Protein AF-A0A6G3MJX5-F1 (afdb_monomer_lite)

Sequence (183 aa):
MKLPNLKNIKYSTLRYFRNLGDLFYNKKERTIFKRPPRQFLFACIFYTVYYGALFGLCAIVYLFLYFLVFGNSPIPHSPNTDLLVKNIALFPLTNNYVLKSFNKADSNTYNYEIQEIQQALNEYDTVDSNKICSPGGSNNGACKFDVKQLGPCATSPYGFDTGIPCLYFRLGKVGKFIDQTRL

Structure (mmCIF, N/CA/C/O backbone):
data_AF-A0A6G3MJX5-F1
#
_entry.id   AF-A0A6G3MJX5-F1
#
loop_
_atom_site.group_PDB
_atom_site.id
_atom_site.type_symbol
_atom_site.label_atom_id
_atom_site.label_alt_id
_atom_site.label_comp_id
_atom_site.label_asym_id
_atom_site.label_entity_id
_atom_site.label_seq_id
_atom_site.pdbx_PDB_ins_code
_atom_site.Cartn_x
_atom_site.Cartn_y
_atom_site.Cartn_z
_atom_site.occupancy
_atom_site.B_iso_or_equiv
_atom_site.auth_seq_id
_atom_site.auth_comp_id
_atom_site.auth_asym_id
_atom_site.auth_atom_id
_atom_site.pdbx_PDB_model_num
ATOM 1 N N . MET A 1 1 ? -53.117 3.462 -17.837 1.00 45.31 1 MET A N 1
ATOM 2 C CA . MET A 1 1 ? -52.559 3.464 -16.463 1.00 45.31 1 MET A CA 1
ATOM 3 C C . MET A 1 1 ? -53.207 4.592 -15.664 1.00 45.31 1 MET A C 1
ATOM 5 O O . MET A 1 1 ? -53.019 5.744 -16.026 1.00 45.31 1 MET A O 1
ATOM 9 N N . LYS A 1 2 ? -54.025 4.290 -14.643 1.00 53.22 2 LYS A N 1
ATOM 10 C CA . LYS A 1 2 ? -54.597 5.307 -13.736 1.00 53.22 2 LYS A CA 1
ATOM 11 C C . LYS A 1 2 ? -53.559 5.639 -12.660 1.00 53.22 2 LYS A C 1
ATOM 13 O O . LYS A 1 2 ? -53.180 4.757 -11.896 1.00 53.22 2 LYS A O 1
ATOM 18 N N . LEU A 1 3 ? -53.104 6.891 -12.622 1.00 55.91 3 LEU A N 1
ATOM 19 C CA . LEU A 1 3 ? -52.210 7.406 -11.581 1.00 55.91 3 LEU A CA 1
ATOM 20 C C . LEU A 1 3 ? -52.895 7.307 -10.203 1.00 55.91 3 LEU A C 1
ATOM 22 O O . LEU A 1 3 ? -54.045 7.739 -10.070 1.00 55.91 3 LEU A O 1
ATOM 26 N N . PRO A 1 4 ? -52.236 6.739 -9.176 1.00 60.09 4 PRO A N 1
ATOM 27 C CA . PRO A 1 4 ? -52.801 6.665 -7.836 1.00 60.09 4 PRO A CA 1
ATOM 28 C C . PRO A 1 4 ? -52.995 8.068 -7.248 1.00 60.09 4 PRO A C 1
ATOM 30 O O . PRO A 1 4 ? -52.151 8.953 -7.367 1.00 60.09 4 PRO A O 1
ATOM 33 N N . ASN A 1 5 ? -54.146 8.270 -6.607 1.00 66.12 5 ASN A N 1
ATOM 34 C CA . ASN A 1 5 ? -54.567 9.552 -6.055 1.00 66.12 5 ASN A CA 1
ATOM 35 C C . ASN A 1 5 ? -53.647 9.974 -4.888 1.00 66.12 5 ASN A C 1
ATOM 37 O O . ASN A 1 5 ? -53.548 9.260 -3.887 1.00 66.12 5 ASN A O 1
ATOM 41 N N . LEU A 1 6 ? -53.008 11.146 -4.993 1.00 66.12 6 LEU A N 1
ATOM 42 C CA . LEU A 1 6 ? -52.032 11.681 -4.025 1.00 66.12 6 LEU A CA 1
ATOM 43 C C . LEU A 1 6 ? -52.545 11.736 -2.573 1.00 66.12 6 LEU A C 1
ATOM 45 O O . LEU A 1 6 ? -51.752 11.623 -1.636 1.00 66.12 6 LEU A O 1
ATOM 49 N N . LYS A 1 7 ? -53.866 11.850 -2.356 1.00 66.38 7 LYS A N 1
ATOM 50 C CA . LYS A 1 7 ? -54.454 11.785 -1.006 1.00 66.38 7 LYS A CA 1
ATOM 51 C C . LYS A 1 7 ? -54.205 10.429 -0.337 1.00 66.38 7 LYS A C 1
ATOM 53 O O . LYS A 1 7 ? -53.802 10.406 0.822 1.00 66.38 7 LYS A O 1
ATOM 58 N N . ASN A 1 8 ? -54.355 9.313 -1.053 1.00 64.94 8 ASN A N 1
ATOM 59 C CA . ASN A 1 8 ? -54.175 7.971 -0.481 1.00 64.94 8 ASN A CA 1
ATOM 60 C C . ASN A 1 8 ? -52.728 7.699 -0.034 1.00 64.94 8 ASN A C 1
ATOM 62 O O . ASN A 1 8 ? -52.519 7.005 0.959 1.00 64.94 8 ASN A O 1
ATOM 66 N N . ILE A 1 9 ? -51.742 8.302 -0.705 1.00 69.25 9 ILE A N 1
ATOM 67 C CA . ILE A 1 9 ? -50.313 8.172 -0.368 1.00 69.25 9 ILE A CA 1
ATOM 68 C C . ILE A 1 9 ? -49.971 8.935 0.927 1.00 69.25 9 ILE A C 1
ATOM 70 O O . ILE A 1 9 ? -49.197 8.457 1.760 1.00 69.25 9 ILE A O 1
ATOM 74 N N . LYS A 1 10 ? -50.591 10.100 1.165 1.00 71.69 10 LYS A N 1
ATOM 75 C CA . LYS A 1 10 ? -50.434 10.823 2.442 1.00 71.69 10 LYS A CA 1
ATOM 76 C C . LYS A 1 10 ? -51.079 10.074 3.609 1.00 71.69 10 LYS A C 1
ATOM 78 O O . LYS A 1 10 ? -50.491 10.004 4.684 1.00 71.69 10 LYS A O 1
ATOM 83 N N . TYR A 1 11 ? -52.260 9.485 3.411 1.00 73.56 11 TYR A N 1
ATOM 84 C CA . TYR A 1 11 ? -52.934 8.726 4.472 1.00 73.56 11 TYR A CA 1
ATOM 85 C C . TYR A 1 11 ? -52.192 7.434 4.847 1.00 73.56 11 TYR A C 1
ATOM 87 O O . TYR A 1 11 ? -52.191 7.067 6.025 1.00 73.56 11 TYR A O 1
ATOM 95 N N . SER A 1 12 ? -51.546 6.755 3.892 1.00 73.12 12 SER A N 1
ATOM 96 C CA . SER A 1 12 ? -50.773 5.538 4.179 1.00 73.12 12 SER A CA 1
ATOM 97 C C . SER A 1 12 ? -49.489 5.834 4.956 1.00 73.12 12 SER A C 1
ATOM 99 O O . SER A 1 12 ? -49.218 5.175 5.960 1.00 73.12 12 SER A O 1
ATOM 101 N N . THR A 1 13 ? -48.740 6.864 4.558 1.00 74.94 13 THR A N 1
ATOM 102 C CA . THR A 1 13 ? -47.495 7.266 5.232 1.00 74.94 13 THR A CA 1
ATOM 103 C C . THR A 1 13 ? -47.764 7.782 6.647 1.00 74.94 13 THR A C 1
ATOM 105 O O . THR A 1 13 ? -47.114 7.330 7.586 1.00 74.94 13 THR A O 1
ATOM 108 N N . LEU A 1 14 ? -48.791 8.615 6.850 1.00 76.38 14 LEU A N 1
ATOM 109 C CA . LEU A 1 14 ? -49.221 9.055 8.188 1.00 76.38 14 LEU A CA 1
ATOM 110 C C . LEU A 1 14 ? -49.628 7.887 9.098 1.00 76.38 14 LEU A C 1
ATOM 112 O O . LEU A 1 14 ? -49.310 7.893 10.287 1.00 76.38 14 LEU A O 1
ATOM 116 N N . ARG A 1 15 ? -50.306 6.866 8.557 1.00 76.38 15 ARG A N 1
ATOM 117 C CA . ARG A 1 15 ? -50.677 5.663 9.319 1.00 76.38 15 ARG A CA 1
ATOM 118 C C . ARG A 1 15 ? -49.446 4.828 9.688 1.00 76.38 15 ARG A C 1
ATOM 120 O O . ARG A 1 15 ? -49.377 4.339 10.810 1.00 76.38 15 ARG A O 1
ATOM 127 N N . TYR A 1 16 ? -48.472 4.713 8.787 1.00 76.75 16 TYR A N 1
ATOM 128 C CA . TYR A 1 16 ? -47.204 4.025 9.041 1.00 76.75 16 TYR A CA 1
ATOM 129 C C . TYR A 1 16 ? -46.370 4.728 10.123 1.00 76.75 16 TYR A C 1
ATOM 131 O O . TYR A 1 16 ? -45.952 4.084 11.082 1.00 76.75 16 TYR A O 1
ATOM 139 N N . PHE A 1 17 ? -46.208 6.053 10.041 1.00 79.50 17 PHE A N 1
ATOM 140 C CA . PHE A 1 17 ? -45.502 6.832 11.065 1.00 79.50 17 PHE A CA 1
ATOM 141 C C . PHE A 1 17 ? -46.215 6.825 12.416 1.00 79.50 17 PHE A C 1
ATOM 143 O O . PHE A 1 17 ? -45.551 6.781 13.447 1.00 79.50 17 PHE A O 1
ATOM 150 N N . ARG A 1 18 ? -47.552 6.818 12.436 1.00 76.94 18 ARG A N 1
ATOM 151 C CA . ARG A 1 18 ? -48.313 6.668 13.682 1.00 76.94 18 ARG A CA 1
ATOM 152 C C . ARG A 1 18 ? -48.088 5.294 14.316 1.00 76.94 18 ARG A C 1
ATOM 154 O O . ARG A 1 18 ? -47.818 5.226 15.505 1.00 76.94 18 ARG A O 1
ATOM 161 N N . ASN A 1 19 ? -48.106 4.230 13.514 1.00 76.88 19 ASN A N 1
ATOM 162 C CA . ASN A 1 19 ? -47.832 2.873 13.991 1.00 76.88 19 ASN A CA 1
ATOM 163 C C . ASN A 1 19 ? -46.377 2.703 14.470 1.00 76.88 19 ASN A C 1
ATOM 165 O O . ASN A 1 19 ? -46.133 1.993 15.441 1.00 76.88 19 ASN A O 1
ATOM 169 N N . LEU A 1 20 ? -45.413 3.366 13.819 1.00 78.50 20 LEU A N 1
ATOM 170 C CA . LEU A 1 20 ? -44.035 3.446 14.310 1.00 78.50 20 LEU A CA 1
ATOM 171 C C . LEU A 1 20 ? -43.963 4.235 15.620 1.00 78.50 20 LEU A C 1
ATOM 173 O O . LEU A 1 20 ? -43.332 3.781 16.566 1.00 78.50 20 LEU A O 1
ATOM 177 N N . GLY A 1 21 ? -44.641 5.378 15.714 1.00 76.44 21 GLY A N 1
ATOM 178 C CA . GLY A 1 21 ? -44.723 6.168 16.944 1.00 76.44 21 GLY A CA 1
ATOM 179 C C . GLY A 1 21 ? -45.283 5.366 18.120 1.00 76.44 21 GLY A C 1
ATOM 180 O O . GLY A 1 21 ? -44.698 5.395 19.201 1.00 76.44 21 GLY A O 1
ATOM 181 N N . ASP A 1 22 ? -46.333 4.576 17.884 1.00 75.62 22 ASP A N 1
ATOM 182 C CA . ASP A 1 22 ? -46.929 3.675 18.879 1.00 75.62 22 ASP A CA 1
ATOM 183 C C . ASP A 1 22 ? -45.967 2.539 19.303 1.00 75.62 22 ASP A C 1
ATOM 185 O O . ASP A 1 22 ? -46.066 2.030 20.421 1.00 75.62 22 ASP A O 1
ATOM 189 N N . LEU A 1 23 ? -45.002 2.165 18.450 1.00 73.00 23 LEU A N 1
ATOM 190 C CA . LEU A 1 23 ? -43.938 1.203 18.768 1.00 73.00 23 LEU A CA 1
ATOM 191 C C . LEU A 1 23 ? -42.862 1.810 19.686 1.00 73.00 23 LEU A C 1
ATOM 193 O O . LEU A 1 23 ? -42.363 1.130 20.586 1.00 73.00 23 LEU A O 1
ATOM 197 N N . PHE A 1 24 ? -42.523 3.086 19.482 1.00 79.56 24 PHE A N 1
ATOM 198 C CA . PHE A 1 24 ? -41.552 3.803 20.314 1.00 79.56 24 PHE A CA 1
ATOM 199 C C . PHE A 1 24 ? -42.145 4.221 21.663 1.00 79.56 24 PHE A C 1
ATOM 201 O O . PHE A 1 24 ? -41.497 4.047 22.698 1.00 79.56 24 PHE A O 1
ATOM 208 N N . TYR A 1 25 ? -43.368 4.753 21.672 1.00 81.50 25 TYR A N 1
ATOM 209 C CA . TYR A 1 25 ? -43.993 5.312 22.865 1.00 81.50 25 TYR A CA 1
ATOM 210 C C . TYR A 1 25 ? -45.501 5.052 22.891 1.00 81.50 25 TYR A C 1
ATOM 212 O O . TYR A 1 25 ? -46.271 5.651 22.141 1.00 81.50 25 TYR A O 1
ATOM 220 N N . ASN A 1 26 ? -45.946 4.212 23.828 1.00 80.25 26 ASN A N 1
ATOM 221 C CA . ASN A 1 26 ? -47.369 3.991 24.060 1.00 80.25 26 ASN A CA 1
ATOM 222 C C . ASN A 1 26 ? -47.890 5.017 25.076 1.00 80.25 26 ASN A C 1
ATOM 224 O O . ASN A 1 26 ? -47.698 4.870 26.286 1.00 80.25 26 ASN A O 1
ATOM 228 N N . LYS A 1 27 ? -48.590 6.050 24.590 1.00 75.38 27 LYS A N 1
ATOM 229 C CA . LYS A 1 27 ? -49.169 7.107 25.439 1.00 75.38 27 LYS A CA 1
ATOM 230 C C . LYS A 1 27 ? -50.196 6.570 26.449 1.00 75.38 27 LYS A C 1
ATOM 232 O O . LYS A 1 27 ? -50.349 7.170 27.511 1.00 75.38 27 LYS A O 1
ATOM 237 N N . LYS A 1 28 ? -50.885 5.461 26.140 1.00 75.81 28 LYS A N 1
ATOM 238 C CA . LYS A 1 28 ? -51.905 4.861 27.022 1.00 75.81 28 LYS A CA 1
ATOM 239 C C . LYS A 1 28 ? -51.282 4.182 28.240 1.00 75.81 28 LYS A C 1
ATOM 241 O O . LYS A 1 28 ? -51.795 4.321 29.341 1.00 75.81 28 LYS A O 1
ATOM 246 N N . GLU A 1 29 ? -50.158 3.502 28.039 1.00 74.81 29 GLU A N 1
ATOM 247 C CA . GLU A 1 29 ? -49.478 2.715 29.079 1.00 74.81 29 GLU A CA 1
ATOM 248 C C . GLU A 1 29 ? -48.271 3.452 29.689 1.00 74.81 29 GLU A C 1
ATOM 250 O O . GLU A 1 29 ? -47.677 2.981 30.655 1.00 74.81 29 GLU A O 1
ATOM 255 N N . ARG A 1 30 ? -47.904 4.627 29.149 1.00 75.12 30 ARG A N 1
ATOM 256 C CA . ARG A 1 30 ? -46.691 5.394 29.501 1.00 75.12 30 ARG A CA 1
ATOM 257 C C . ARG A 1 30 ? -45.409 4.548 29.438 1.00 75.12 30 ARG A C 1
ATOM 259 O O . ARG A 1 30 ? -44.485 4.749 30.224 1.00 75.12 30 ARG A O 1
ATOM 266 N N . THR A 1 31 ? -45.338 3.626 28.481 1.00 80.81 31 THR A N 1
ATOM 267 C CA . THR A 1 31 ? -44.183 2.744 28.259 1.00 80.81 31 THR A CA 1
ATOM 268 C C . THR A 1 31 ? -43.410 3.140 27.005 1.00 80.81 31 THR A C 1
ATOM 270 O O . THR A 1 31 ? -44.012 3.448 25.974 1.00 80.81 31 THR A O 1
ATOM 273 N N . ILE A 1 32 ? -42.083 3.057 27.074 1.00 78.06 32 ILE A N 1
ATOM 274 C CA . ILE A 1 32 ? -41.163 3.203 25.939 1.00 78.06 32 ILE A CA 1
ATOM 275 C C . ILE A 1 32 ? -40.725 1.792 25.528 1.00 78.06 32 ILE A C 1
ATOM 277 O O . ILE A 1 32 ? -40.311 1.021 26.393 1.00 78.06 32 ILE A O 1
ATOM 281 N N . PHE A 1 33 ? -40.847 1.417 24.250 1.00 75.94 33 PHE A N 1
ATOM 282 C CA . PHE A 1 33 ? -40.530 0.055 23.769 1.00 75.94 33 PHE A CA 1
ATOM 283 C C . PHE A 1 33 ? -41.142 -1.071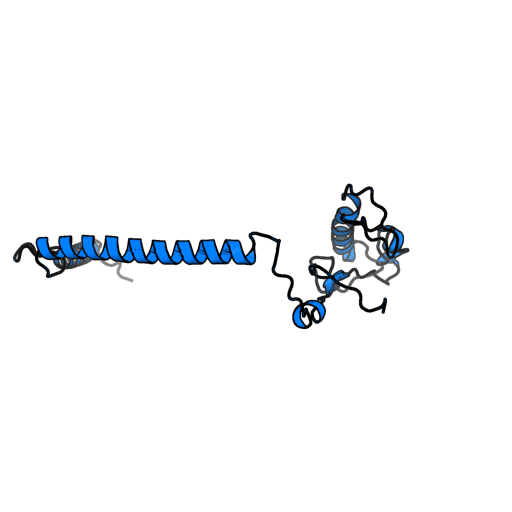 24.631 1.00 75.94 33 PHE A C 1
ATOM 285 O O . PHE A 1 33 ? -40.470 -2.034 25.006 1.00 75.94 33 PHE A O 1
ATOM 292 N N . LYS A 1 34 ? -42.425 -0.931 24.997 1.00 76.81 34 LYS A N 1
ATOM 293 C CA . LYS A 1 34 ? -43.165 -1.867 25.875 1.00 76.81 34 LYS A CA 1
ATOM 294 C C . LYS A 1 34 ? -42.561 -2.065 27.279 1.00 76.81 34 LYS A C 1
ATOM 296 O O . LYS A 1 34 ? -42.946 -2.995 27.983 1.00 76.81 34 LYS A O 1
ATOM 301 N N . ARG A 1 35 ? -41.628 -1.210 27.712 1.00 78.81 35 ARG A N 1
ATOM 302 C CA . ARG A 1 3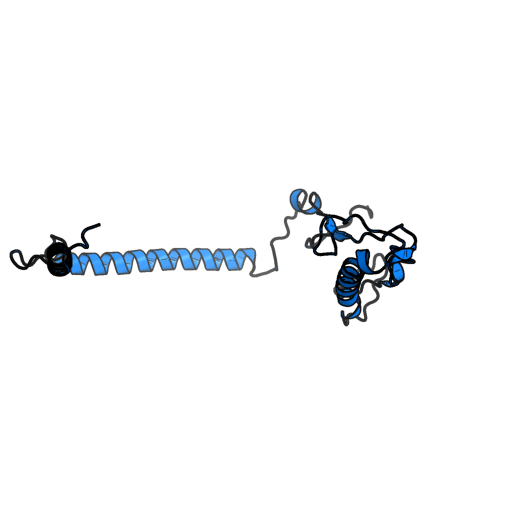5 ? -41.039 -1.215 29.059 1.00 78.81 35 ARG A CA 1
ATOM 303 C C . ARG A 1 35 ? -41.318 0.107 29.779 1.00 78.81 35 ARG A C 1
ATOM 305 O O . ARG A 1 35 ? -41.465 1.148 29.134 1.00 78.81 35 ARG A O 1
ATOM 312 N N . PRO A 1 36 ? -41.381 0.116 31.119 1.00 87.12 36 PRO A N 1
ATOM 313 C CA . PRO A 1 36 ? -41.490 1.364 31.858 1.00 87.12 36 PRO A CA 1
ATOM 314 C C . PRO A 1 36 ? -40.212 2.205 31.658 1.00 87.12 36 PRO A C 1
ATOM 316 O O . PRO A 1 36 ? -39.105 1.656 31.646 1.00 87.12 36 PRO A O 1
ATOM 319 N N . PRO A 1 37 ? -40.329 3.540 31.539 1.00 82.56 37 PRO A N 1
ATOM 320 C CA . PRO A 1 37 ? -39.227 4.429 31.148 1.00 82.56 37 PRO A CA 1
ATOM 321 C C . PRO A 1 37 ? -38.029 4.348 32.101 1.00 82.56 37 PRO A C 1
ATOM 323 O O . PRO A 1 37 ? -36.882 4.429 31.673 1.00 82.56 37 PRO A O 1
ATOM 326 N N . ARG A 1 38 ? -38.287 4.096 33.390 1.00 84.38 38 ARG A N 1
ATOM 327 C CA . ARG A 1 38 ? -37.250 3.885 34.404 1.00 84.38 38 ARG A CA 1
ATOM 328 C C . ARG A 1 38 ? -36.394 2.648 34.110 1.00 84.38 38 ARG A C 1
ATOM 330 O O . ARG A 1 38 ? -35.176 2.721 34.193 1.00 84.38 38 ARG A O 1
ATOM 337 N N . GLN A 1 39 ? -37.012 1.526 33.738 1.00 86.50 39 GLN A N 1
ATOM 338 C CA . GLN A 1 39 ? -36.279 0.299 33.401 1.00 86.50 39 GLN A CA 1
ATOM 339 C C . GLN A 1 39 ? -35.554 0.420 32.060 1.00 86.50 39 GLN A C 1
ATOM 341 O O . GLN A 1 39 ? -34.460 -0.117 31.912 1.00 86.50 39 GLN A O 1
ATOM 346 N N . PHE A 1 40 ? -36.138 1.139 31.098 1.00 86.50 40 PHE A N 1
ATOM 347 C CA . PHE A 1 40 ? -35.484 1.428 29.824 1.00 86.50 40 PHE A CA 1
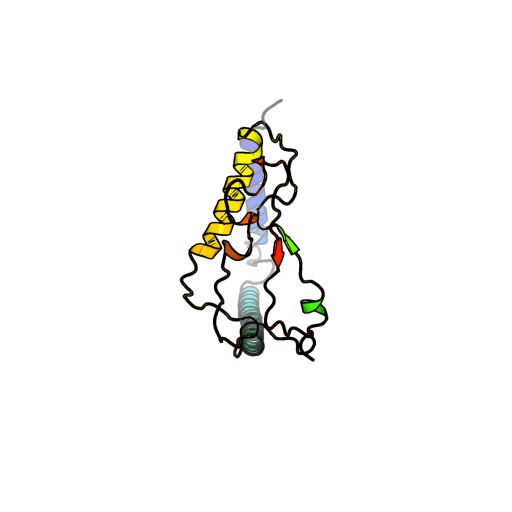ATOM 348 C C . PHE A 1 40 ? -34.209 2.259 30.025 1.00 86.50 40 PHE A C 1
ATOM 350 O O . PHE A 1 40 ? -33.156 1.879 29.523 1.00 86.50 40 PHE A O 1
ATOM 357 N N . LEU A 1 41 ? -34.273 3.324 30.833 1.00 89.62 41 LEU A N 1
ATOM 358 C CA . LEU A 1 41 ? -33.106 4.152 31.143 1.00 89.62 41 LEU A CA 1
ATOM 359 C C . LEU A 1 41 ? -31.995 3.344 31.831 1.00 89.62 41 LEU A C 1
ATOM 361 O O . LEU A 1 41 ? -30.838 3.434 31.424 1.00 89.62 41 LEU A O 1
ATOM 365 N N . PHE A 1 42 ? -32.338 2.514 32.823 1.00 92.75 42 PHE A N 1
ATOM 366 C CA . PHE A 1 42 ? -31.357 1.634 33.468 1.00 92.75 42 PHE A CA 1
ATOM 367 C C . PHE A 1 42 ? -30.735 0.633 32.490 1.00 92.75 42 PHE A C 1
ATOM 369 O O . PHE A 1 42 ? -29.526 0.420 32.537 1.00 92.75 42 PHE A O 1
ATOM 376 N N . ALA A 1 43 ? -31.526 0.063 31.576 1.00 91.00 43 ALA A N 1
ATOM 377 C CA . ALA A 1 43 ? -31.006 -0.820 30.538 1.00 91.00 43 ALA A CA 1
ATOM 378 C C . ALA A 1 43 ? -30.038 -0.078 29.602 1.00 91.00 43 ALA A C 1
ATOM 380 O O . ALA A 1 43 ? -28.945 -0.576 29.348 1.00 91.00 43 ALA A O 1
ATOM 381 N N . CYS A 1 44 ? -30.386 1.126 29.138 1.00 91.69 44 CYS A N 1
ATOM 382 C CA . CYS A 1 44 ? -29.505 1.937 28.296 1.00 91.69 44 CYS A CA 1
ATOM 383 C C . CYS A 1 44 ? -28.169 2.236 28.982 1.00 91.69 44 CYS A C 1
ATOM 385 O O . CYS A 1 44 ? -27.121 2.036 28.371 1.00 91.69 44 CYS A O 1
ATOM 387 N N . ILE A 1 45 ? -28.190 2.663 30.249 1.00 95.44 45 ILE A N 1
ATOM 388 C CA . ILE A 1 45 ? -26.966 2.948 31.010 1.00 95.44 45 ILE A CA 1
ATOM 389 C C . ILE A 1 45 ? -26.124 1.676 31.157 1.00 95.44 45 ILE A C 1
ATOM 391 O O . ILE A 1 45 ? -24.934 1.695 30.844 1.00 95.44 45 ILE A O 1
ATOM 395 N N . PHE A 1 46 ? -26.744 0.561 31.558 1.00 96.00 46 PHE A N 1
ATOM 396 C CA . PHE A 1 46 ? -26.057 -0.720 31.724 1.00 96.00 46 PHE A CA 1
ATOM 397 C C . PHE A 1 46 ? -25.364 -1.170 30.431 1.00 96.00 46 PHE A C 1
ATOM 399 O O . PHE A 1 46 ? -24.168 -1.452 30.444 1.00 96.00 46 PHE A O 1
ATOM 406 N N . TYR A 1 47 ? -26.082 -1.175 29.303 1.00 95.88 47 TYR A N 1
ATOM 407 C CA . TYR A 1 47 ? -25.511 -1.578 28.016 1.00 95.88 47 TYR A CA 1
ATOM 408 C C . TYR A 1 47 ? -24.447 -0.601 27.512 1.00 95.88 47 TYR A C 1
ATOM 410 O O . TYR A 1 47 ? -23.465 -1.041 26.923 1.00 95.88 47 TYR A O 1
ATOM 418 N N . THR A 1 48 ? -24.593 0.700 27.770 1.00 96.81 48 THR A N 1
ATOM 419 C CA . THR A 1 48 ? -23.583 1.696 27.377 1.00 96.81 48 THR A CA 1
ATOM 420 C C . THR A 1 48 ? -22.260 1.448 28.099 1.00 96.81 48 THR A C 1
ATOM 422 O O . THR A 1 48 ? -21.212 1.398 27.459 1.00 96.81 48 THR A O 1
ATOM 425 N N . VAL A 1 49 ? -22.302 1.224 29.416 1.00 97.69 49 VAL A N 1
ATOM 426 C CA . VAL A 1 49 ? -21.100 0.916 30.210 1.00 97.69 49 VAL A CA 1
ATOM 427 C C . VAL A 1 49 ? -20.520 -0.444 29.817 1.00 97.69 49 VAL A C 1
ATOM 429 O O . VAL A 1 49 ? -19.313 -0.558 29.616 1.00 97.69 49 VAL A O 1
ATOM 432 N N . TYR A 1 50 ? -21.371 -1.459 29.644 1.00 97.25 50 TYR A N 1
ATOM 433 C CA . TYR A 1 50 ? -20.954 -2.805 29.247 1.00 97.25 50 TYR A CA 1
ATOM 434 C C . TYR A 1 50 ? -20.231 -2.821 27.891 1.00 97.25 50 TYR A C 1
ATOM 436 O O . TYR A 1 50 ? -19.108 -3.316 27.795 1.00 97.25 50 TYR A O 1
ATOM 444 N N . TYR A 1 51 ? -20.833 -2.239 26.848 1.00 97.38 51 TYR A N 1
ATOM 445 C CA . TYR A 1 51 ? -20.210 -2.192 25.524 1.00 97.38 51 TYR A CA 1
ATOM 446 C C . TYR A 1 51 ? -19.021 -1.232 25.473 1.00 97.38 51 TYR A C 1
ATOM 448 O O . TYR A 1 51 ? -18.067 -1.507 24.748 1.00 97.38 51 TYR A O 1
ATOM 456 N N . GLY A 1 52 ? -19.025 -0.160 26.272 1.00 98.00 52 GLY A N 1
ATOM 457 C CA . GLY A 1 52 ? -17.858 0.705 26.439 1.00 98.00 52 GLY A CA 1
ATOM 458 C C . GLY A 1 52 ? -16.652 -0.054 27.001 1.00 98.00 52 GLY A C 1
ATOM 459 O O . GLY A 1 52 ? -15.553 0.047 26.457 1.00 98.00 52 GLY A O 1
ATOM 460 N N . ALA A 1 53 ? -16.860 -0.878 28.032 1.00 97.56 53 ALA A N 1
ATOM 461 C CA . ALA A 1 53 ? -15.808 -1.721 28.603 1.00 97.56 53 ALA A CA 1
ATOM 462 C C . ALA A 1 53 ? -15.316 -2.791 27.613 1.00 97.56 53 ALA A C 1
ATOM 464 O O . ALA A 1 53 ? -14.110 -3.006 27.486 1.00 97.56 53 ALA A O 1
ATOM 465 N N . LEU A 1 54 ? -16.232 -3.428 26.874 1.00 97.06 54 LEU A N 1
ATOM 466 C CA . LEU A 1 54 ? -15.887 -4.438 25.869 1.00 97.06 54 LEU A CA 1
ATOM 467 C C . LEU A 1 54 ? -15.074 -3.833 24.717 1.00 97.06 54 LEU A C 1
ATOM 469 O O . LEU A 1 54 ? -14.047 -4.387 24.331 1.00 97.06 54 LEU A O 1
ATOM 473 N N . PHE A 1 55 ? -15.481 -2.662 24.223 1.00 97.75 55 PHE A N 1
ATOM 474 C CA . PHE A 1 55 ? -14.728 -1.916 23.217 1.00 97.75 55 PHE A CA 1
ATOM 475 C C . PHE A 1 55 ? -13.337 -1.524 23.729 1.00 97.75 55 PHE A C 1
ATOM 477 O O . PHE A 1 55 ? -12.354 -1.690 23.009 1.00 97.75 55 PHE A O 1
ATOM 484 N N . GLY A 1 56 ? -13.236 -1.076 24.985 1.00 97.69 56 GLY A N 1
ATOM 485 C CA . GLY A 1 56 ? -11.959 -0.778 25.632 1.00 97.69 56 GLY A CA 1
ATOM 486 C C . GLY A 1 56 ? -11.024 -1.990 25.685 1.00 97.69 56 GLY A C 1
ATOM 487 O O . GLY A 1 56 ? -9.862 -1.881 25.302 1.00 97.69 56 GLY A O 1
ATOM 488 N N . LEU A 1 57 ? -11.532 -3.163 26.076 1.00 97.50 57 LEU A N 1
ATOM 489 C CA . LEU A 1 57 ? -10.754 -4.408 26.068 1.00 97.50 57 LEU A CA 1
ATOM 490 C C . LEU A 1 57 ? -10.293 -4.792 24.658 1.00 97.50 57 LEU A C 1
ATOM 492 O O . LEU A 1 57 ? -9.119 -5.106 24.466 1.00 97.50 57 LEU A O 1
ATOM 496 N N . CYS A 1 58 ? -11.182 -4.721 23.663 1.00 97.31 58 CYS A N 1
ATOM 497 C CA . CYS A 1 58 ? -10.817 -4.973 22.269 1.00 97.31 58 CYS A CA 1
ATOM 498 C C . CYS A 1 58 ? -9.738 -4.000 21.774 1.00 97.31 58 CYS A C 1
ATOM 500 O O . CYS A 1 58 ? -8.795 -4.428 21.110 1.00 97.31 58 CYS A O 1
ATOM 502 N N . ALA A 1 59 ? -9.840 -2.716 22.124 1.00 97.50 59 ALA A N 1
ATOM 503 C CA . ALA A 1 59 ? -8.853 -1.707 21.757 1.00 97.50 59 ALA A CA 1
ATOM 504 C C . ALA A 1 59 ? -7.488 -1.979 22.409 1.00 97.50 59 ALA A C 1
ATOM 506 O O . ALA A 1 59 ? -6.468 -1.897 21.730 1.00 97.50 59 ALA A O 1
ATOM 507 N N . ILE A 1 60 ? -7.457 -2.363 23.690 1.00 97.31 60 ILE A N 1
ATOM 508 C CA . ILE A 1 60 ? -6.215 -2.724 24.392 1.00 97.31 60 ILE A CA 1
ATOM 509 C C . ILE A 1 60 ? -5.554 -3.935 23.729 1.00 97.31 60 ILE A C 1
ATOM 511 O O . ILE A 1 60 ? -4.361 -3.892 23.435 1.00 97.31 60 ILE A O 1
ATOM 515 N N . VAL A 1 61 ? -6.319 -4.994 23.449 1.00 96.69 61 VAL A N 1
ATOM 516 C CA . VAL A 1 61 ? -5.796 -6.191 22.771 1.00 96.69 61 VAL A CA 1
ATOM 517 C C . VAL A 1 61 ? -5.277 -5.841 21.376 1.00 96.69 61 VAL A C 1
ATOM 519 O O . VAL A 1 61 ? -4.186 -6.270 21.011 1.00 96.69 61 VAL A O 1
ATOM 522 N N . TYR A 1 62 ? -6.008 -5.026 20.612 1.00 94.94 62 TYR A N 1
ATOM 523 C CA . TYR A 1 62 ? -5.572 -4.575 19.291 1.00 94.94 62 TYR A CA 1
ATOM 524 C C . TYR A 1 62 ? -4.265 -3.775 19.355 1.00 94.94 62 TYR A C 1
ATOM 526 O O . TYR A 1 62 ? -3.340 -4.068 18.603 1.00 94.94 62 TYR A O 1
ATOM 534 N N . LEU A 1 63 ? -4.156 -2.802 20.266 1.00 94.00 63 LEU A N 1
ATOM 535 C CA . LEU A 1 63 ? -2.940 -2.001 20.435 1.00 94.00 63 LEU A CA 1
ATOM 536 C C . LEU A 1 63 ? -1.755 -2.856 20.887 1.00 94.00 63 LEU A C 1
ATOM 538 O O . LEU A 1 63 ? -0.643 -2.671 20.397 1.00 94.00 63 LEU A O 1
ATOM 542 N N . PHE A 1 64 ? -1.992 -3.816 21.779 1.00 93.75 64 PHE A N 1
ATOM 543 C CA . PHE A 1 64 ? -0.971 -4.755 22.226 1.00 93.75 64 PHE A CA 1
ATOM 544 C C . PHE A 1 64 ? -0.476 -5.643 21.079 1.00 93.75 64 PHE A C 1
ATOM 546 O O . PHE A 1 64 ? 0.729 -5.761 20.874 1.00 93.75 64 PHE A O 1
ATOM 553 N N . LEU A 1 65 ? -1.386 -6.211 20.282 1.00 91.06 65 LEU A N 1
ATOM 554 C CA . LEU A 1 65 ? -1.028 -6.991 19.094 1.00 91.06 65 LEU A CA 1
ATOM 555 C C . LEU A 1 65 ? -0.301 -6.138 18.054 1.00 91.06 65 LEU A C 1
ATOM 557 O O . LEU A 1 65 ? 0.702 -6.576 17.497 1.00 91.06 65 LEU A O 1
ATOM 561 N N . TYR A 1 66 ? -0.767 -4.913 17.820 1.00 88.50 66 TYR A N 1
ATOM 562 C CA . TYR A 1 66 ? -0.111 -3.976 16.917 1.00 88.50 66 TYR A CA 1
ATOM 563 C C . TYR A 1 66 ? 1.323 -3.686 17.374 1.00 88.50 66 TYR A C 1
ATOM 565 O O . TYR A 1 66 ? 2.249 -3.748 16.570 1.00 88.50 66 TYR A O 1
ATOM 573 N N . PHE A 1 67 ? 1.529 -3.445 18.670 1.00 87.31 67 PHE A N 1
ATOM 574 C CA . PHE A 1 67 ? 2.861 -3.247 19.230 1.00 87.31 67 PHE A CA 1
ATOM 575 C C . PHE A 1 67 ? 3.732 -4.508 19.129 1.00 87.31 67 PHE A C 1
ATOM 577 O O . PHE A 1 67 ? 4.894 -4.410 18.748 1.00 87.31 67 PHE A O 1
ATOM 584 N N . LEU A 1 68 ? 3.192 -5.699 19.399 1.00 85.25 68 LEU A N 1
ATOM 585 C CA . LEU A 1 68 ? 3.945 -6.950 19.252 1.00 85.25 68 LEU A CA 1
ATOM 586 C C . LEU A 1 68 ? 4.371 -7.221 17.803 1.00 85.25 68 LEU A C 1
ATOM 588 O O . LEU A 1 68 ? 5.484 -7.687 17.573 1.00 85.25 68 LEU A O 1
ATOM 592 N N . VAL A 1 69 ? 3.498 -6.946 16.830 1.00 80.31 69 VAL A N 1
ATOM 593 C CA . VAL A 1 69 ? 3.759 -7.235 15.411 1.00 80.31 69 VAL A CA 1
ATOM 594 C C . VAL A 1 69 ? 4.618 -6.153 14.756 1.00 80.31 69 VAL A C 1
ATOM 596 O O . VAL A 1 69 ? 5.502 -6.479 13.966 1.00 80.31 69 VAL A O 1
ATOM 599 N N . PHE A 1 70 ? 4.374 -4.879 15.069 1.00 74.25 70 PHE A N 1
ATOM 600 C CA . PHE A 1 70 ? 4.963 -3.739 14.355 1.00 74.25 70 PHE A CA 1
ATOM 601 C C . PHE A 1 70 ? 5.872 -2.854 15.213 1.00 74.25 70 PHE A C 1
ATOM 603 O O . PHE A 1 70 ? 6.567 -2.002 14.664 1.00 74.25 70 PHE A O 1
ATOM 610 N N . GLY A 1 71 ? 5.900 -3.029 16.537 1.00 69.38 71 GLY A N 1
ATOM 611 C CA . GLY A 1 71 ? 6.620 -2.139 17.456 1.00 69.38 71 GLY A CA 1
ATOM 612 C C . GLY A 1 71 ? 8.134 -2.124 17.255 1.00 69.38 71 GLY A C 1
ATOM 613 O O . GLY A 1 71 ? 8.761 -1.099 17.500 1.00 69.38 71 GLY A O 1
ATOM 614 N N . ASN A 1 72 ? 8.712 -3.219 16.748 1.00 64.62 72 ASN A N 1
ATOM 615 C CA . ASN A 1 72 ? 10.164 -3.356 16.600 1.00 64.62 72 ASN A CA 1
ATOM 616 C C . ASN A 1 72 ? 10.642 -3.616 15.161 1.00 64.62 72 ASN A C 1
ATOM 618 O O . ASN A 1 72 ? 11.851 -3.681 14.938 1.00 64.62 72 ASN A O 1
ATOM 622 N N . SER A 1 73 ? 9.757 -3.798 14.173 1.00 58.38 73 SER A N 1
ATOM 623 C CA . SER A 1 73 ? 10.146 -4.008 12.767 1.00 58.38 73 SER A CA 1
ATOM 624 C C . SER A 1 73 ? 8.968 -3.809 11.807 1.00 58.38 73 SER A C 1
ATOM 626 O O . SER A 1 73 ? 7.842 -4.191 12.132 1.00 58.38 73 SER A O 1
ATOM 628 N N . PRO A 1 74 ? 9.201 -3.280 10.591 1.00 58.28 74 PRO A N 1
ATOM 629 C CA . PRO A 1 74 ? 8.210 -3.343 9.533 1.00 58.28 74 PRO A CA 1
ATOM 630 C C . PRO A 1 74 ? 8.115 -4.794 9.042 1.00 58.28 74 PRO A C 1
ATOM 632 O O . PRO A 1 74 ? 9.006 -5.274 8.348 1.00 58.28 74 PRO A O 1
ATOM 635 N N . ILE A 1 75 ? 6.993 -5.449 9.356 1.00 58.53 75 ILE A N 1
ATOM 636 C CA . ILE A 1 75 ? 6.557 -6.760 8.843 1.00 58.53 75 ILE A CA 1
ATOM 637 C C . ILE A 1 75 ? 7.257 -7.950 9.539 1.00 58.53 75 ILE A C 1
ATOM 639 O O . ILE A 1 75 ? 8.486 -8.011 9.577 1.00 58.53 75 ILE A O 1
ATOM 643 N N . PRO A 1 76 ? 6.504 -8.939 10.065 1.00 51.38 76 PRO A N 1
ATOM 644 C CA . PRO A 1 76 ? 7.092 -10.133 10.660 1.00 51.38 76 PRO A CA 1
ATOM 645 C C . PRO A 1 76 ? 7.916 -10.897 9.618 1.00 51.38 76 PRO A C 1
ATOM 647 O O . PRO A 1 76 ? 7.394 -11.444 8.645 1.00 51.38 76 PRO A O 1
ATOM 650 N N . HIS A 1 77 ? 9.227 -10.944 9.833 1.00 52.88 77 HIS A N 1
ATOM 651 C CA . HIS A 1 77 ? 10.111 -11.860 9.133 1.00 52.88 77 HIS A CA 1
ATOM 652 C C . HIS A 1 77 ? 9.821 -13.270 9.658 1.00 52.88 77 HIS A C 1
ATOM 654 O O . HIS A 1 77 ? 10.225 -13.605 10.769 1.00 52.88 77 HIS A O 1
ATOM 660 N N . SER A 1 78 ? 9.097 -14.096 8.895 1.00 46.66 78 SER A N 1
ATOM 661 C CA . SER A 1 78 ? 9.063 -15.532 9.194 1.00 46.66 78 SER A CA 1
ATOM 662 C C . SER A 1 78 ? 10.504 -16.051 9.117 1.00 46.66 78 SER A C 1
ATOM 664 O O . SER A 1 78 ? 11.136 -15.848 8.084 1.00 46.66 78 SER A O 1
ATOM 666 N N . PRO A 1 79 ? 11.055 -16.702 10.155 1.00 50.06 79 PRO A N 1
ATOM 667 C CA . PRO A 1 79 ? 12.391 -17.294 10.076 1.00 50.06 79 PRO A CA 1
ATOM 668 C C . PRO A 1 79 ? 12.449 -18.451 9.063 1.00 50.06 79 PRO A C 1
ATOM 670 O O . PRO A 1 79 ? 13.525 -18.788 8.584 1.00 50.06 79 PRO A O 1
ATOM 673 N N . ASN A 1 80 ? 11.287 -18.987 8.668 1.00 50.06 80 ASN A N 1
ATOM 674 C CA . ASN A 1 80 ? 11.141 -20.046 7.677 1.00 50.06 80 ASN A CA 1
ATOM 675 C C . ASN A 1 80 ? 10.253 -19.518 6.535 1.00 50.06 80 ASN A C 1
ATOM 677 O O . ASN A 1 80 ? 9.037 -19.730 6.508 1.00 50.06 80 ASN A O 1
ATOM 681 N N . THR A 1 81 ? 10.826 -18.740 5.618 1.00 50.22 81 THR A N 1
ATOM 682 C CA . THR A 1 81 ? 10.128 -18.119 4.476 1.00 50.22 81 THR A CA 1
ATOM 683 C C . THR A 1 81 ? 9.905 -19.079 3.306 1.00 50.22 81 THR A C 1
ATOM 685 O O . THR A 1 81 ? 9.950 -18.663 2.153 1.00 50.22 81 THR A O 1
ATOM 688 N N . ASP A 1 82 ? 9.573 -20.342 3.558 1.00 50.44 82 ASP A N 1
ATOM 689 C CA . ASP A 1 82 ? 9.301 -21.281 2.461 1.00 50.44 82 ASP A CA 1
ATOM 690 C C . ASP A 1 82 ? 8.021 -20.897 1.682 1.00 50.44 82 ASP A C 1
ATOM 692 O O . ASP A 1 82 ? 7.874 -21.178 0.500 1.00 50.44 82 ASP A O 1
ATOM 696 N N . LEU A 1 83 ? 7.103 -20.145 2.305 1.00 50.59 83 LEU A N 1
ATOM 697 C CA . LEU A 1 83 ? 5.886 -19.623 1.662 1.00 50.59 83 LEU A CA 1
ATOM 698 C C . LEU A 1 83 ? 6.073 -18.279 0.931 1.00 50.59 83 L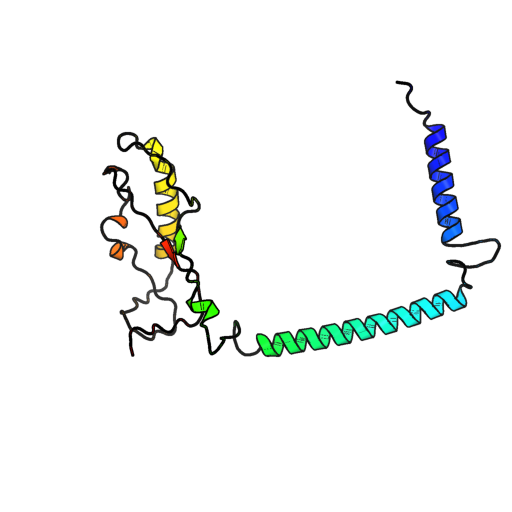EU A C 1
ATOM 700 O O . LEU A 1 83 ? 5.314 -17.982 0.009 1.00 50.59 83 LEU A O 1
ATOM 704 N N . LEU A 1 84 ? 7.069 -17.473 1.323 1.00 51.38 84 LEU A N 1
ATOM 705 C CA . LEU A 1 84 ? 7.339 -16.150 0.730 1.00 51.38 84 LEU A CA 1
ATOM 706 C C . LEU A 1 84 ? 8.402 -16.206 -0.373 1.00 51.38 84 LEU A C 1
ATOM 708 O O . LEU A 1 84 ? 8.324 -15.436 -1.324 1.00 51.38 84 LEU A O 1
ATOM 712 N N . VAL A 1 85 ? 9.359 -17.132 -0.280 1.00 53.06 85 VAL A N 1
ATOM 713 C CA . VAL A 1 85 ? 10.357 -17.379 -1.335 1.00 53.06 85 VAL A CA 1
ATOM 714 C C . VAL A 1 85 ? 9.735 -18.147 -2.507 1.00 53.06 85 VAL A C 1
ATOM 716 O O . VAL A 1 85 ? 10.113 -17.939 -3.655 1.00 53.06 85 VAL A O 1
ATOM 719 N N . LYS A 1 86 ? 8.724 -18.983 -2.246 1.00 53.53 86 LYS A N 1
ATOM 720 C CA . LYS A 1 86 ? 8.119 -19.861 -3.257 1.00 53.53 86 LYS A CA 1
ATOM 721 C C . LYS A 1 86 ? 7.233 -19.148 -4.283 1.00 53.53 86 LYS A C 1
ATOM 723 O O . LYS A 1 86 ? 6.969 -19.715 -5.336 1.00 53.53 86 LYS A O 1
ATOM 728 N N . ASN A 1 87 ? 6.816 -17.909 -4.019 1.00 55.44 87 ASN A N 1
ATOM 729 C CA . ASN A 1 87 ? 5.949 -17.140 -4.914 1.00 55.44 87 ASN A CA 1
ATOM 730 C C . ASN A 1 87 ? 6.589 -15.804 -5.310 1.00 55.44 87 ASN A C 1
ATOM 732 O O . ASN A 1 87 ? 5.982 -14.743 -5.145 1.00 55.44 87 ASN A O 1
ATOM 736 N N . ILE A 1 88 ? 7.813 -15.840 -5.846 1.00 65.62 88 ILE A N 1
ATOM 737 C CA . ILE A 1 88 ? 8.325 -14.703 -6.618 1.00 65.62 88 ILE A CA 1
ATOM 738 C C . ILE A 1 88 ? 7.488 -14.629 -7.895 1.00 65.62 88 ILE A C 1
ATOM 740 O O . ILE A 1 88 ? 7.773 -15.278 -8.898 1.00 65.62 88 ILE A O 1
ATOM 744 N N . ALA A 1 89 ? 6.398 -13.873 -7.834 1.00 68.69 89 ALA A N 1
ATOM 745 C CA . ALA A 1 89 ? 5.591 -13.605 -9.004 1.00 68.69 89 ALA A CA 1
ATOM 746 C C . ALA A 1 89 ? 6.362 -12.657 -9.932 1.00 68.69 89 ALA A C 1
ATOM 748 O O . ALA A 1 89 ? 6.838 -11.594 -9.516 1.00 68.69 89 ALA A O 1
ATOM 749 N N . LEU A 1 90 ? 6.487 -13.078 -11.188 1.00 75.69 90 LEU A N 1
ATOM 750 C CA . LEU A 1 90 ? 6.906 -12.234 -12.296 1.00 75.69 90 LEU A CA 1
ATOM 751 C C . LEU A 1 90 ? 5.691 -11.428 -12.738 1.00 75.69 90 LEU A C 1
ATOM 753 O O . LEU A 1 90 ? 4.687 -11.988 -13.176 1.00 75.69 90 LEU A O 1
ATOM 757 N N . PHE A 1 91 ? 5.787 -10.114 -12.609 1.00 81.12 91 PHE A N 1
ATOM 758 C CA . PHE A 1 91 ? 4.780 -9.198 -13.121 1.00 81.12 91 PHE A CA 1
ATOM 759 C C . PHE A 1 91 ? 5.316 -8.534 -14.387 1.00 81.12 91 PHE A C 1
ATOM 761 O O . PHE A 1 91 ? 6.507 -8.213 -14.430 1.00 81.12 91 PHE A O 1
ATOM 768 N N . PRO A 1 92 ? 4.480 -8.289 -15.407 1.00 83.62 92 PRO A N 1
ATOM 769 C CA . PRO A 1 92 ? 4.881 -7.419 -16.502 1.00 83.62 92 PRO A CA 1
ATOM 770 C C . PRO A 1 92 ? 5.212 -6.028 -15.948 1.00 83.62 92 PRO A C 1
ATOM 772 O O . PRO A 1 92 ? 4.623 -5.579 -14.955 1.00 83.62 92 PRO A O 1
ATOM 775 N N . LEU A 1 93 ? 6.195 -5.368 -16.559 1.00 82.00 93 LEU A N 1
ATOM 776 C CA . LEU A 1 93 ? 6.540 -3.992 -16.203 1.00 82.00 93 LEU A CA 1
ATOM 777 C C . LEU A 1 93 ? 5.450 -3.008 -16.661 1.00 82.00 93 LEU A C 1
ATOM 779 O O . LEU A 1 93 ? 5.173 -2.027 -15.978 1.00 82.00 93 LEU A O 1
ATOM 783 N N . THR A 1 94 ? 4.819 -3.302 -17.796 1.00 79.62 94 THR A N 1
ATOM 784 C CA . THR A 1 94 ? 3.726 -2.531 -18.392 1.00 79.62 94 THR A CA 1
ATOM 785 C C . THR A 1 94 ? 2.374 -2.905 -17.785 1.00 79.62 94 THR A C 1
ATOM 787 O O . THR A 1 94 ? 2.182 -4.014 -17.281 1.00 79.62 94 THR A O 1
ATOM 790 N N . ASN A 1 95 ? 1.396 -1.998 -17.873 1.00 69.12 95 ASN A N 1
ATOM 791 C CA . ASN A 1 95 ? 0.033 -2.251 -17.386 1.00 69.12 95 ASN A CA 1
ATOM 792 C C . ASN A 1 95 ? -0.719 -3.285 -18.239 1.00 69.12 95 ASN A C 1
ATOM 794 O O . ASN A 1 95 ? -1.673 -3.907 -17.767 1.00 69.12 95 ASN A O 1
ATOM 798 N N . ASN A 1 96 ? -0.279 -3.501 -19.480 1.00 68.38 96 ASN A N 1
ATOM 799 C CA . ASN A 1 96 ? -0.800 -4.559 -20.332 1.00 68.38 96 ASN A CA 1
ATOM 800 C C . ASN A 1 96 ? -0.045 -5.867 -20.096 1.00 68.38 96 ASN A C 1
ATOM 802 O O . ASN A 1 96 ? 1.175 -5.936 -20.229 1.00 68.38 96 ASN A O 1
ATOM 806 N N . TYR A 1 97 ? -0.802 -6.913 -19.766 1.00 67.94 97 TYR A N 1
ATOM 807 C CA . TYR A 1 97 ? -0.301 -8.265 -19.510 1.00 67.94 97 TYR A CA 1
ATOM 808 C C . TYR A 1 97 ? -0.272 -9.148 -20.770 1.00 67.94 97 TYR A C 1
ATOM 810 O O . TYR A 1 97 ? 0.210 -10.277 -20.714 1.00 67.94 97 TYR A O 1
ATOM 818 N N . VAL A 1 98 ? -0.780 -8.647 -21.902 1.00 71.88 98 VAL A N 1
ATOM 819 C CA . VAL A 1 98 ? -0.798 -9.341 -23.196 1.00 71.88 98 VAL A CA 1
ATOM 820 C C . VAL A 1 98 ? -0.174 -8.439 -24.248 1.00 71.88 98 VAL A C 1
ATOM 822 O O . VAL A 1 98 ? -0.595 -7.294 -24.412 1.00 71.88 98 VAL A O 1
ATOM 825 N N . LEU A 1 99 ? 0.792 -8.975 -24.991 1.00 73.31 99 LEU A N 1
ATOM 826 C CA . LEU A 1 99 ? 1.291 -8.332 -26.200 1.00 73.31 99 LEU A CA 1
ATOM 827 C C . LEU A 1 99 ? 0.199 -8.363 -27.262 1.00 73.31 99 LEU A C 1
ATOM 829 O O . LEU A 1 99 ? -0.234 -9.436 -27.689 1.00 73.31 99 LEU A O 1
ATOM 833 N N . LYS A 1 100 ? -0.246 -7.187 -27.694 1.00 76.38 100 LYS A N 1
ATOM 834 C CA . LYS A 1 100 ? -1.130 -7.080 -28.851 1.00 76.38 100 LYS A CA 1
ATOM 835 C C . LYS A 1 100 ? -0.351 -7.447 -30.111 1.00 76.38 100 LYS A C 1
ATOM 837 O O . LYS A 1 100 ? 0.849 -7.199 -30.215 1.00 76.38 100 LYS A O 1
ATOM 842 N N . SER A 1 101 ? -1.040 -8.040 -31.082 1.00 80.62 101 SER A N 1
ATOM 843 C CA . SER A 1 101 ? -0.474 -8.240 -32.414 1.00 80.62 101 SER A CA 1
ATOM 844 C C . SER A 1 101 ? -0.110 -6.879 -33.006 1.00 80.62 101 SER A C 1
ATOM 846 O O . SER A 1 101 ? -0.987 -6.023 -33.126 1.00 80.62 101 SER A O 1
ATOM 848 N N . PHE A 1 102 ? 1.151 -6.691 -33.385 1.00 82.62 102 PHE A N 1
ATOM 849 C CA . PHE A 1 102 ? 1.633 -5.449 -33.978 1.00 82.62 102 PHE A CA 1
ATOM 850 C C . PHE A 1 102 ? 2.181 -5.687 -35.384 1.00 82.62 102 PHE A C 1
ATOM 852 O O . PHE A 1 102 ? 2.624 -6.786 -35.722 1.00 82.62 102 PHE A O 1
ATOM 859 N N . ASN A 1 103 ? 2.144 -4.644 -36.211 1.00 86.19 103 ASN A N 1
ATOM 860 C CA . ASN A 1 103 ? 2.749 -4.661 -37.533 1.00 86.19 103 ASN A CA 1
ATOM 861 C C . ASN A 1 103 ? 4.098 -3.938 -37.485 1.00 86.19 103 ASN A C 1
ATOM 863 O O . ASN A 1 103 ? 4.158 -2.756 -37.166 1.00 86.19 103 ASN A O 1
ATOM 867 N N . LYS A 1 104 ? 5.171 -4.640 -37.858 1.00 84.81 104 LYS A N 1
ATOM 868 C CA . LYS A 1 104 ? 6.531 -4.087 -37.940 1.00 84.81 104 LYS A CA 1
ATOM 869 C C . LYS A 1 104 ? 6.623 -2.867 -38.867 1.00 84.81 104 LYS A C 1
ATOM 871 O O . LYS A 1 104 ? 7.419 -1.971 -38.621 1.00 84.81 104 LYS A O 1
ATOM 876 N N . ALA A 1 105 ? 5.840 -2.847 -39.946 1.00 83.25 105 ALA A N 1
ATOM 877 C CA . ALA A 1 105 ? 5.895 -1.784 -40.946 1.00 83.25 105 ALA A CA 1
ATOM 878 C C . ALA A 1 105 ? 5.137 -0.512 -40.529 1.00 83.25 105 ALA A C 1
ATOM 880 O O . ALA A 1 105 ? 5.367 0.542 -41.117 1.00 83.25 105 ALA A O 1
ATOM 881 N N . ASP A 1 106 ? 4.238 -0.600 -39.543 1.00 85.19 106 ASP A N 1
ATOM 882 C CA . ASP A 1 106 ? 3.397 0.519 -39.121 1.00 85.19 106 ASP A CA 1
ATOM 883 C C . ASP A 1 106 ? 3.694 0.926 -37.676 1.00 85.19 106 ASP A C 1
ATOM 885 O O . ASP A 1 106 ? 3.226 0.310 -36.715 1.00 85.19 106 ASP A O 1
ATOM 889 N N . SER A 1 107 ? 4.436 2.028 -37.546 1.00 82.62 107 SER A N 1
ATOM 890 C CA . SER A 1 107 ? 4.825 2.622 -36.264 1.00 82.62 107 SER A CA 1
ATOM 891 C C . SER A 1 107 ? 3.629 2.957 -35.369 1.00 82.62 107 SER A C 1
ATOM 893 O O . SER A 1 107 ? 3.694 2.830 -34.146 1.00 82.62 107 SER A O 1
ATOM 895 N N . ASN A 1 108 ? 2.477 3.287 -35.960 1.00 83.69 108 ASN A N 1
ATOM 896 C CA . ASN A 1 108 ? 1.287 3.656 -35.194 1.00 83.69 108 ASN A CA 1
ATOM 897 C C . ASN A 1 108 ? 0.708 2.497 -34.379 1.00 83.69 108 ASN A C 1
ATOM 899 O O . ASN A 1 108 ? 0.016 2.744 -33.393 1.00 83.69 108 ASN A O 1
ATOM 903 N N . THR A 1 109 ? 1.003 1.251 -34.761 1.00 85.44 109 THR A N 1
ATOM 904 C CA . THR A 1 109 ? 0.445 0.071 -34.093 1.00 85.44 109 THR A CA 1
ATOM 905 C C . THR A 1 109 ? 1.100 -0.198 -32.736 1.00 85.44 109 THR A C 1
ATOM 907 O O . THR A 1 109 ? 0.427 -0.721 -31.857 1.00 85.44 109 THR A O 1
ATOM 910 N N . TYR A 1 110 ? 2.380 0.155 -32.559 1.00 85.75 110 TYR A N 1
ATOM 911 C CA . TYR A 1 110 ? 3.157 -0.152 -31.346 1.00 85.75 110 TYR A CA 1
ATOM 912 C C . TYR A 1 110 ? 3.612 1.091 -30.553 1.00 85.75 110 TYR A C 1
ATOM 914 O O . TYR A 1 110 ? 4.303 0.981 -29.539 1.00 85.75 110 TYR A O 1
ATOM 922 N N . ASN A 1 111 ? 3.245 2.296 -31.003 1.00 87.81 111 ASN A N 1
ATOM 923 C CA . ASN A 1 111 ? 3.604 3.552 -30.333 1.00 87.81 111 ASN A CA 1
ATOM 924 C C . ASN A 1 111 ? 3.100 3.624 -28.884 1.00 87.81 111 ASN A C 1
ATOM 926 O O . ASN A 1 111 ? 3.770 4.195 -28.025 1.00 87.81 111 ASN A O 1
ATOM 930 N N . TYR A 1 112 ? 1.928 3.050 -28.612 1.00 87.69 112 TYR A N 1
ATOM 931 C CA . TYR A 1 112 ? 1.347 3.021 -27.273 1.00 87.69 112 TYR A CA 1
ATOM 932 C C . TYR A 1 112 ? 2.189 2.150 -26.320 1.00 87.69 112 TYR A C 1
ATOM 934 O O . TYR A 1 112 ? 2.498 2.559 -25.202 1.00 87.69 112 TYR A O 1
ATOM 942 N N . GLU A 1 113 ? 2.644 0.991 -26.791 1.00 86.44 113 GLU A N 1
ATOM 943 C CA . GLU A 1 113 ? 3.506 0.067 -26.056 1.00 86.44 113 GLU A CA 1
ATOM 944 C C . GLU A 1 113 ? 4.877 0.692 -25.761 1.00 86.44 113 GLU A C 1
ATOM 946 O O . GLU A 1 113 ? 5.372 0.587 -24.637 1.00 86.44 113 GLU A O 1
ATOM 951 N N . ILE A 1 114 ? 5.465 1.410 -26.727 1.00 89.25 114 ILE A N 1
ATOM 952 C CA . ILE A 1 114 ? 6.723 2.148 -26.519 1.00 89.25 114 ILE A CA 1
ATOM 953 C C . ILE A 1 114 ? 6.564 3.205 -25.422 1.00 89.25 114 ILE A C 1
ATOM 955 O O . ILE A 1 114 ? 7.457 3.351 -24.588 1.00 89.25 114 ILE A O 1
ATOM 959 N N . GLN A 1 115 ? 5.446 3.934 -25.400 1.00 89.19 115 GLN A N 1
ATOM 960 C CA . GLN A 1 115 ? 5.199 4.964 -24.389 1.00 89.19 115 GLN A CA 1
ATOM 961 C C . GLN A 1 115 ? 5.072 4.375 -22.980 1.00 89.19 115 GLN A C 1
ATOM 963 O O . GLN A 1 115 ? 5.660 4.924 -22.049 1.00 89.19 115 GLN A O 1
ATOM 968 N N . GLU A 1 116 ? 4.367 3.250 -22.818 1.00 88.44 116 GLU A N 1
ATOM 969 C CA . GLU A 1 116 ? 4.259 2.571 -21.519 1.00 88.44 116 GLU A CA 1
ATOM 970 C C . GLU A 1 116 ? 5.619 2.062 -21.028 1.00 88.44 116 GLU A C 1
ATOM 972 O O . GLU A 1 116 ? 5.963 2.247 -19.858 1.00 88.44 116 GLU A O 1
ATOM 977 N N . ILE A 1 117 ? 6.412 1.456 -21.919 1.00 89.69 117 ILE A N 1
ATOM 978 C CA . ILE A 1 117 ? 7.761 0.979 -21.588 1.00 89.69 117 ILE A CA 1
ATOM 979 C C . ILE A 1 117 ? 8.651 2.158 -21.192 1.00 89.69 117 ILE A C 1
ATOM 981 O O . ILE A 1 117 ? 9.307 2.107 -20.153 1.00 89.69 117 ILE A O 1
ATOM 985 N N . GLN A 1 118 ? 8.644 3.240 -21.974 1.00 90.62 118 GLN A N 1
ATOM 986 C CA . GLN A 1 118 ? 9.435 4.433 -21.683 1.00 90.62 118 GLN A CA 1
ATOM 987 C C . GLN A 1 118 ? 9.039 5.044 -20.337 1.00 90.62 118 GLN A C 1
ATOM 989 O O . GLN A 1 118 ? 9.912 5.393 -19.545 1.00 90.62 118 GLN A O 1
ATOM 994 N N . GLN A 1 119 ? 7.738 5.151 -20.051 1.00 89.88 119 GLN A N 1
ATOM 995 C CA . GLN A 1 119 ? 7.254 5.664 -18.773 1.00 89.88 119 GLN A CA 1
ATOM 996 C C . GLN A 1 119 ? 7.741 4.799 -17.606 1.00 89.88 119 GLN A C 1
ATOM 998 O O . GLN A 1 119 ? 8.227 5.344 -16.618 1.00 89.88 119 GLN A O 1
ATOM 1003 N N . ALA A 1 120 ? 7.665 3.474 -17.734 1.00 87.69 120 ALA A N 1
ATOM 1004 C CA . ALA A 1 120 ? 8.107 2.567 -16.684 1.00 87.69 120 ALA A CA 1
ATOM 1005 C C . ALA A 1 120 ? 9.636 2.561 -16.501 1.00 87.69 120 ALA A C 1
ATOM 1007 O O . ALA A 1 120 ? 10.113 2.469 -15.374 1.00 87.69 120 ALA A O 1
ATOM 1008 N N . LEU A 1 121 ? 10.420 2.692 -17.577 1.00 88.31 121 LEU A N 1
ATOM 1009 C CA . LEU A 1 121 ? 11.883 2.788 -17.495 1.00 88.31 121 LEU A CA 1
ATOM 1010 C C . LEU A 1 121 ? 12.347 4.130 -16.906 1.00 88.31 121 LEU A C 1
ATOM 1012 O O . LEU A 1 121 ? 13.307 4.149 -16.137 1.00 88.31 121 LEU A O 1
ATOM 1016 N N . ASN A 1 122 ? 11.630 5.227 -17.172 1.00 87.56 122 ASN A N 1
ATOM 1017 C CA . ASN A 1 122 ? 11.928 6.538 -16.585 1.00 87.56 122 ASN A CA 1
ATOM 1018 C C . ASN A 1 122 ? 11.854 6.520 -15.046 1.00 87.56 122 ASN A C 1
ATOM 1020 O O . ASN A 1 122 ? 12.600 7.247 -14.386 1.00 87.56 122 ASN A O 1
ATOM 1024 N N . GLU A 1 123 ? 11.003 5.673 -14.452 1.00 85.00 123 GLU A N 1
ATOM 1025 C CA . GLU A 1 123 ? 10.947 5.511 -12.993 1.00 85.00 123 GLU A CA 1
ATOM 1026 C C . GLU A 1 123 ? 12.300 5.065 -12.416 1.00 85.00 123 GLU A C 1
ATOM 1028 O O . GLU A 1 123 ? 12.665 5.501 -11.328 1.00 85.00 123 GLU A O 1
ATOM 1033 N N . TYR A 1 124 ? 13.090 4.282 -13.158 1.00 81.38 124 TYR A N 1
ATOM 1034 C CA . TYR A 1 124 ? 14.417 3.824 -12.731 1.00 81.38 124 TYR A CA 1
ATOM 1035 C C . TYR A 1 124 ? 15.506 4.898 -12.875 1.00 81.38 124 TYR A C 1
ATOM 1037 O O . TYR A 1 124 ? 16.488 4.883 -12.126 1.00 81.38 124 TYR A O 1
ATOM 1045 N N . ASP A 1 125 ? 15.324 5.862 -13.780 1.00 78.00 125 ASP A N 1
ATOM 1046 C CA . ASP A 1 125 ? 16.273 6.960 -13.988 1.00 78.00 125 ASP A CA 1
ATOM 1047 C C . ASP A 1 125 ? 16.158 8.048 -12.913 1.00 78.00 125 ASP A C 1
ATOM 1049 O O . ASP A 1 125 ? 17.181 8.589 -12.481 1.00 78.00 125 ASP A O 1
ATOM 1053 N N . THR A 1 126 ? 14.934 8.310 -12.438 1.00 66.75 126 THR A N 1
ATOM 1054 C CA . THR A 1 126 ? 14.613 9.357 -11.446 1.00 66.75 126 THR A CA 1
ATOM 1055 C C . THR A 1 126 ? 15.008 9.023 -10.006 1.00 66.75 126 THR A C 1
ATOM 1057 O O . THR A 1 126 ? 14.960 9.891 -9.134 1.00 66.75 126 THR A O 1
ATOM 1060 N N . VAL A 1 127 ? 15.415 7.782 -9.723 1.00 63.69 127 VAL A N 1
ATOM 1061 C CA . VAL A 1 127 ? 15.863 7.410 -8.378 1.00 63.69 127 VAL A CA 1
ATOM 1062 C C . VAL A 1 127 ? 17.249 8.016 -8.124 1.00 63.69 127 VAL A C 1
ATOM 1064 O O . VAL A 1 127 ? 18.265 7.495 -8.589 1.00 63.69 127 VAL A O 1
ATOM 1067 N N . ASP A 1 128 ? 17.283 9.081 -7.316 1.00 55.59 128 ASP A N 1
ATOM 1068 C CA . ASP A 1 128 ? 18.462 9.813 -6.797 1.00 55.59 128 ASP A CA 1
ATOM 1069 C C . ASP A 1 128 ? 19.340 8.985 -5.830 1.00 55.59 128 ASP A C 1
ATOM 1071 O O . ASP A 1 128 ? 19.982 9.472 -4.898 1.00 55.59 128 ASP A O 1
ATOM 1075 N N . SER A 1 129 ? 19.393 7.673 -6.034 1.00 55.81 129 SER A N 1
ATOM 1076 C CA . SER A 1 129 ? 20.352 6.812 -5.361 1.00 55.81 129 SER A CA 1
ATOM 1077 C C . SER A 1 129 ? 21.618 6.779 -6.208 1.00 55.81 129 SER A C 1
ATOM 1079 O O . SER A 1 129 ? 21.801 5.879 -7.018 1.00 55.81 129 SER A O 1
ATOM 1081 N N . ASN A 1 130 ? 22.548 7.712 -5.988 1.00 54.94 130 ASN A N 1
ATOM 1082 C CA . ASN A 1 130 ? 23.918 7.667 -6.542 1.00 54.94 130 ASN A CA 1
ATOM 1083 C C . ASN A 1 130 ? 24.739 6.431 -6.079 1.00 54.94 130 ASN A C 1
ATOM 1085 O O . ASN A 1 130 ? 25.965 6.409 -6.161 1.00 54.94 130 ASN A O 1
ATOM 1089 N N . LYS A 1 131 ? 24.082 5.388 -5.558 1.00 64.19 131 LYS A N 1
ATOM 1090 C CA . LYS A 1 131 ? 24.684 4.154 -5.062 1.00 64.19 131 LYS A CA 1
ATOM 1091 C C . LYS A 1 131 ? 24.651 3.103 -6.166 1.00 64.19 131 LYS A C 1
ATOM 1093 O O . LYS A 1 131 ? 23.667 2.382 -6.332 1.00 64.19 131 LYS A O 1
ATOM 1098 N N . ILE A 1 132 ? 25.756 3.020 -6.898 1.00 63.81 132 ILE A N 1
ATOM 1099 C CA . ILE A 1 132 ? 26.055 1.904 -7.796 1.00 63.81 132 ILE A CA 1
ATOM 1100 C C . ILE A 1 132 ? 26.329 0.688 -6.909 1.00 63.81 132 ILE A C 1
ATOM 1102 O O . ILE A 1 132 ? 27.337 0.631 -6.203 1.00 63.81 132 ILE A O 1
ATOM 1106 N N . CYS A 1 133 ? 25.409 -0.272 -6.891 1.00 67.69 133 CYS A N 1
ATOM 1107 C CA . CYS A 1 133 ? 25.615 -1.501 -6.140 1.00 67.69 133 CYS A CA 1
ATOM 1108 C C . CYS A 1 133 ? 26.465 -2.472 -6.949 1.00 67.69 133 CYS A C 1
ATOM 1110 O O . CYS A 1 133 ? 26.120 -2.838 -8.068 1.00 67.69 133 CYS A O 1
ATOM 1112 N N . SER A 1 134 ? 27.583 -2.897 -6.367 1.00 62.16 134 SER A N 1
ATOM 1113 C CA . SER A 1 134 ? 28.363 -4.005 -6.912 1.00 62.16 134 SER A CA 1
ATOM 1114 C C . SER A 1 134 ? 27.633 -5.331 -6.660 1.00 62.16 134 SER A C 1
ATOM 1116 O O . SER A 1 134 ? 27.017 -5.481 -5.598 1.00 62.16 134 SER A O 1
ATOM 1118 N N . PRO A 1 135 ? 27.708 -6.306 -7.585 1.00 60.72 135 PRO A N 1
ATOM 1119 C CA . PRO A 1 135 ? 27.149 -7.635 -7.365 1.00 60.72 135 PRO A CA 1
ATOM 1120 C C . PRO A 1 135 ? 27.785 -8.264 -6.115 1.00 60.72 135 PRO A C 1
ATOM 1122 O O . PRO A 1 135 ? 28.986 -8.517 -6.064 1.00 60.72 135 PRO A O 1
ATOM 1125 N N . GLY A 1 136 ? 26.973 -8.471 -5.073 1.00 56.84 136 GLY A N 1
ATOM 1126 C CA . GLY A 1 136 ? 27.416 -9.002 -3.779 1.00 56.84 136 GLY A CA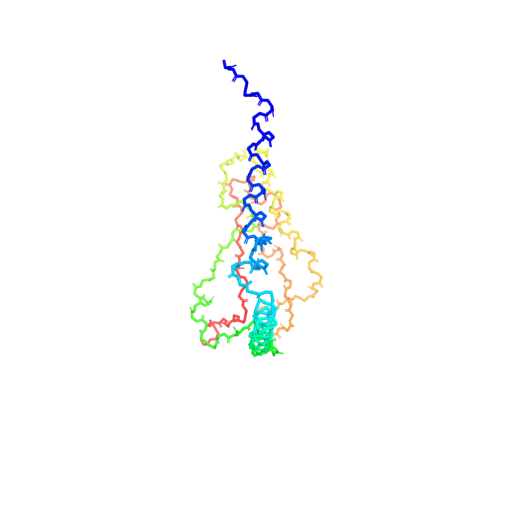 1
ATOM 1127 C C . GLY A 1 136 ? 27.820 -7.969 -2.721 1.00 56.84 136 GLY A C 1
ATOM 1128 O O . GLY A 1 136 ? 28.352 -8.365 -1.685 1.00 56.84 136 GLY A O 1
ATOM 1129 N N . GLY A 1 137 ? 27.588 -6.673 -2.951 1.00 55.28 137 GLY A N 1
ATOM 1130 C CA . GLY A 1 137 ? 27.816 -5.626 -1.954 1.00 55.28 137 GLY A CA 1
ATOM 1131 C C . GLY A 1 137 ? 26.699 -5.562 -0.906 1.00 55.28 137 GLY A C 1
ATOM 1132 O O . GLY A 1 137 ? 25.536 -5.352 -1.243 1.00 55.28 137 GLY A O 1
ATOM 1133 N N . SER A 1 138 ? 27.054 -5.697 0.375 1.00 50.59 138 SER A N 1
ATOM 1134 C CA . SER A 1 138 ? 26.148 -5.478 1.510 1.00 50.59 138 SER A CA 1
ATOM 1135 C C . SER A 1 138 ? 25.979 -3.980 1.763 1.00 50.59 138 SER A C 1
ATOM 1137 O O . SER A 1 138 ? 26.610 -3.410 2.653 1.00 50.59 138 SER A O 1
ATOM 1139 N N . ASN A 1 139 ? 25.130 -3.329 0.976 1.00 53.97 139 ASN A N 1
ATOM 1140 C CA . ASN A 1 139 ? 24.810 -1.923 1.183 1.00 53.97 139 ASN A CA 1
ATOM 1141 C C . ASN A 1 139 ? 23.444 -1.794 1.867 1.00 53.97 139 ASN A C 1
ATOM 1143 O O . ASN A 1 139 ? 22.438 -2.276 1.358 1.00 53.97 139 ASN A O 1
ATOM 1147 N N . ASN A 1 140 ? 23.395 -1.086 3.000 1.00 56.56 140 ASN A N 1
ATOM 1148 C CA . ASN A 1 140 ? 22.178 -0.801 3.780 1.00 56.56 140 ASN A CA 1
ATOM 1149 C C . ASN A 1 140 ? 21.230 0.218 3.094 1.00 56.56 140 ASN A C 1
ATOM 1151 O O . ASN A 1 140 ? 20.600 1.034 3.764 1.00 56.56 140 ASN A O 1
ATOM 1155 N N . GLY A 1 141 ? 21.150 0.242 1.761 1.00 61.44 141 GLY A N 1
ATOM 1156 C CA . GLY A 1 141 ? 20.335 1.202 1.012 1.00 61.44 141 GLY A CA 1
ATOM 1157 C C . GLY A 1 141 ? 19.833 0.647 -0.317 1.00 61.44 141 GLY A C 1
ATOM 1158 O O . GLY A 1 141 ? 20.352 -0.347 -0.813 1.00 61.44 141 GLY A O 1
ATOM 1159 N N . ALA A 1 142 ? 18.817 1.302 -0.886 1.00 67.38 142 ALA A N 1
ATOM 1160 C CA . ALA A 1 142 ? 18.300 0.957 -2.205 1.00 67.38 142 ALA A CA 1
ATOM 1161 C C . ALA A 1 142 ? 19.393 1.123 -3.272 1.00 67.38 142 ALA A C 1
ATOM 1163 O O . ALA A 1 142 ? 20.123 2.117 -3.289 1.00 67.38 142 ALA A O 1
ATOM 1164 N N . CYS A 1 143 ? 19.504 0.122 -4.138 1.00 75.00 143 CYS A N 1
ATOM 1165 C CA . CYS A 1 143 ? 20.440 0.097 -5.249 1.00 75.00 143 CYS A CA 1
ATOM 1166 C C . CYS A 1 143 ? 19.796 0.713 -6.483 1.00 75.00 143 CYS A C 1
ATOM 1168 O O . CYS A 1 143 ? 18.670 0.347 -6.826 1.00 75.00 143 CYS A O 1
ATOM 1170 N N . LYS A 1 144 ? 20.517 1.601 -7.174 1.00 80.00 144 LYS A N 1
ATOM 1171 C CA . LYS A 1 144 ? 20.080 2.045 -8.498 1.00 80.00 144 LYS A CA 1
ATOM 1172 C C . LYS A 1 144 ? 20.314 0.920 -9.501 1.00 80.00 144 LYS A C 1
ATOM 1174 O O . LYS A 1 144 ? 21.410 0.365 -9.571 1.00 80.00 144 LYS A O 1
ATOM 1179 N N . PHE A 1 145 ? 19.271 0.588 -10.251 1.00 81.25 145 PHE A N 1
ATOM 1180 C CA . PHE A 1 145 ? 19.363 -0.296 -11.402 1.00 81.25 145 PHE A CA 1
ATOM 1181 C C . PHE A 1 145 ? 19.694 0.553 -12.629 1.00 81.25 145 PHE A C 1
ATOM 1183 O O . PHE A 1 145 ? 18.989 1.517 -12.916 1.00 81.25 145 PHE A O 1
ATOM 1190 N N . ASP A 1 146 ? 20.789 0.231 -13.315 1.00 83.50 146 ASP A N 1
ATOM 1191 C CA . ASP A 1 146 ? 21.179 0.941 -14.529 1.00 83.50 146 ASP A CA 1
ATOM 1192 C C . ASP A 1 146 ? 20.444 0.338 -15.730 1.00 83.50 146 ASP A C 1
ATOM 1194 O O . ASP A 1 146 ? 20.704 -0.803 -16.120 1.00 83.50 146 ASP A O 1
ATOM 1198 N N . VAL A 1 147 ? 19.544 1.121 -16.332 1.00 85.31 147 VAL A N 1
ATOM 1199 C CA . VAL A 1 147 ? 18.756 0.736 -17.514 1.00 85.31 147 VAL A CA 1
ATOM 1200 C C . VAL A 1 147 ? 19.669 0.326 -18.677 1.00 85.31 147 VAL A C 1
ATOM 1202 O O . VAL A 1 147 ? 19.302 -0.524 -19.486 1.00 85.31 147 VAL A O 1
ATOM 1205 N N . LYS A 1 148 ? 20.910 0.826 -18.731 1.00 85.50 148 LYS A N 1
ATOM 1206 C CA . LYS A 1 148 ? 21.888 0.450 -19.765 1.00 85.50 148 LYS A CA 1
ATOM 1207 C C . LYS A 1 148 ? 22.293 -1.025 -19.714 1.00 85.50 148 LYS A C 1
ATOM 1209 O O . LYS A 1 148 ? 22.723 -1.566 -20.731 1.00 85.50 148 LYS A O 1
ATOM 1214 N N . GLN A 1 149 ? 22.120 -1.703 -18.576 1.00 86.12 149 GLN A N 1
ATOM 1215 C CA . GLN A 1 149 ? 22.385 -3.143 -18.456 1.00 86.12 149 GLN A CA 1
ATOM 1216 C C . GLN A 1 149 ? 21.408 -4.000 -19.275 1.00 86.12 149 GLN A C 1
ATOM 1218 O O . GLN A 1 149 ? 21.705 -5.159 -19.553 1.00 86.12 149 GLN A O 1
ATOM 1223 N N . LEU A 1 150 ? 20.278 -3.434 -19.715 1.00 86.62 150 LEU A N 1
ATOM 1224 C CA . LEU A 1 150 ? 19.312 -4.098 -20.599 1.00 86.62 150 LEU A CA 1
ATOM 1225 C C . LEU A 1 150 ? 19.817 -4.220 -22.053 1.00 86.62 150 LEU A C 1
ATOM 1227 O O . LEU A 1 150 ? 19.158 -4.843 -22.887 1.00 86.62 150 LEU A O 1
ATOM 1231 N N . GLY A 1 151 ? 20.979 -3.637 -22.374 1.00 87.19 151 GLY A N 1
ATOM 1232 C CA . GLY A 1 151 ? 21.627 -3.754 -23.679 1.00 87.19 151 GLY A CA 1
ATOM 1233 C C . GLY A 1 151 ? 20.760 -3.189 -24.814 1.00 87.19 151 GLY A C 1
ATOM 1234 O O . GLY A 1 151 ? 20.362 -2.026 -24.738 1.00 87.19 151 GLY A O 1
ATOM 1235 N N . PRO A 1 152 ? 20.441 -3.969 -25.867 1.00 85.31 152 PRO A N 1
ATOM 1236 C CA . PRO A 1 152 ? 19.647 -3.485 -27.003 1.00 85.31 152 PRO A CA 1
ATOM 1237 C C . PRO A 1 152 ? 18.215 -3.088 -26.608 1.00 85.31 152 PRO A C 1
ATOM 1239 O O . PRO A 1 152 ? 17.575 -2.320 -27.318 1.00 85.31 152 PRO A O 1
ATOM 1242 N N . CYS A 1 153 ? 17.734 -3.557 -25.453 1.00 87.94 153 CYS A N 1
ATOM 1243 C CA . CYS A 1 153 ? 16.432 -3.204 -24.897 1.00 87.94 153 CYS A CA 1
ATOM 1244 C C . CYS A 1 153 ? 16.463 -1.920 -24.049 1.00 87.94 153 CYS A C 1
ATOM 1246 O O . CYS A 1 153 ? 15.464 -1.575 -23.430 1.00 87.94 153 CYS A O 1
ATOM 1248 N N . ALA A 1 154 ? 17.582 -1.200 -23.969 1.00 86.88 154 ALA A N 1
ATOM 1249 C CA . ALA A 1 154 ? 17.623 0.083 -23.265 1.00 86.88 154 ALA A CA 1
ATOM 1250 C C . ALA A 1 154 ? 17.097 1.248 -24.127 1.00 86.88 154 ALA A C 1
ATOM 1252 O O . ALA A 1 154 ? 16.669 2.269 -23.593 1.00 86.88 154 ALA A O 1
ATOM 1253 N N . THR A 1 155 ? 17.118 1.101 -25.454 1.00 87.31 155 THR A N 1
ATOM 1254 C CA . THR A 1 155 ? 16.875 2.199 -26.398 1.00 87.31 155 THR A CA 1
ATOM 1255 C C . THR A 1 155 ? 15.545 2.014 -27.127 1.00 87.31 155 THR A C 1
ATOM 1257 O O . THR A 1 155 ? 15.251 0.935 -27.641 1.00 87.31 155 THR A O 1
ATOM 1260 N N . SER A 1 156 ? 14.745 3.081 -27.212 1.00 85.94 156 SER A N 1
ATOM 1261 C CA . SER A 1 156 ? 13.556 3.128 -28.076 1.00 85.94 156 SER A CA 1
ATOM 1262 C C . SER A 1 156 ? 13.965 2.900 -29.542 1.00 85.94 156 SER A C 1
ATOM 1264 O O . SER A 1 156 ? 14.969 3.480 -29.965 1.00 85.94 156 SER A O 1
ATOM 1266 N N . PRO A 1 157 ? 13.257 2.064 -30.330 1.00 88.88 157 PRO A N 1
ATOM 1267 C CA . PRO A 1 157 ? 11.894 1.553 -30.137 1.00 88.88 157 PRO A CA 1
ATOM 1268 C C . PRO A 1 157 ? 11.809 0.146 -29.516 1.00 88.88 157 PRO A C 1
ATOM 1270 O O . PRO A 1 157 ? 10.886 -0.598 -29.832 1.00 88.88 157 PRO A O 1
ATOM 1273 N N . TYR A 1 158 ? 12.751 -0.255 -28.655 1.00 88.44 158 TYR A N 1
ATOM 1274 C CA . TYR A 1 158 ? 12.687 -1.502 -27.868 1.00 88.44 158 TYR A CA 1
ATOM 1275 C C . TYR A 1 158 ? 12.462 -2.782 -28.700 1.00 88.44 158 TYR A C 1
ATOM 1277 O O . TYR A 1 158 ? 11.771 -3.707 -28.271 1.00 88.44 158 TYR A O 1
ATOM 1285 N N . GLY A 1 159 ? 13.025 -2.828 -29.912 1.00 86.62 159 GLY A N 1
ATOM 1286 C CA . GLY A 1 159 ? 12.982 -3.989 -30.807 1.00 86.62 159 GLY A CA 1
ATOM 1287 C C . GLY A 1 159 ? 11.692 -4.159 -31.623 1.00 86.62 159 GLY A C 1
ATOM 1288 O O . GLY A 1 159 ? 11.617 -5.064 -32.461 1.00 86.62 159 GLY A O 1
ATOM 1289 N N . PHE A 1 160 ? 10.695 -3.280 -31.462 1.00 86.88 160 PHE A N 1
ATOM 1290 C CA . PHE A 1 160 ? 9.452 -3.326 -32.249 1.00 86.88 160 PHE A CA 1
ATOM 1291 C C . PHE A 1 160 ? 9.682 -3.080 -33.752 1.00 86.88 160 PHE A C 1
ATOM 1293 O O . PHE A 1 160 ? 9.043 -3.714 -34.593 1.00 86.88 160 PHE A O 1
ATOM 1300 N N . ASP A 1 161 ? 10.658 -2.241 -34.095 1.00 86.06 161 ASP A N 1
ATOM 1301 C CA . ASP A 1 161 ? 11.087 -1.929 -35.465 1.00 86.06 161 ASP A CA 1
ATOM 1302 C C . ASP A 1 161 ? 11.767 -3.101 -36.179 1.00 86.06 161 ASP A C 1
ATOM 1304 O O . ASP A 1 161 ? 11.689 -3.213 -37.401 1.00 86.06 161 ASP A O 1
ATOM 1308 N N . THR A 1 162 ? 12.422 -3.994 -35.433 1.00 85.94 162 THR A N 1
ATOM 1309 C CA . THR A 1 162 ? 13.052 -5.211 -35.966 1.00 85.94 162 THR A CA 1
ATOM 1310 C C . THR A 1 162 ? 12.072 -6.381 -36.068 1.00 85.94 162 THR A C 1
ATOM 1312 O O . THR A 1 162 ? 12.318 -7.319 -36.835 1.00 85.94 162 THR A O 1
ATOM 1315 N N . GLY A 1 163 ? 10.916 -6.282 -35.401 1.00 84.19 163 GLY A N 1
ATOM 1316 C CA . GLY A 1 163 ? 9.922 -7.348 -35.264 1.00 84.19 163 GLY A CA 1
ATOM 1317 C C . GLY A 1 163 ? 10.185 -8.287 -34.081 1.00 84.19 163 GLY A C 1
ATOM 1318 O O . GLY A 1 163 ? 9.503 -9.302 -33.962 1.00 84.19 163 GLY A O 1
ATOM 1319 N N . ILE A 1 164 ? 11.156 -7.964 -33.220 1.00 86.81 164 ILE A N 1
ATOM 1320 C CA . ILE A 1 164 ? 11.543 -8.746 -32.040 1.00 86.81 164 ILE A CA 1
ATOM 1321 C C . ILE A 1 164 ? 11.423 -7.826 -30.811 1.00 86.81 164 ILE A C 1
ATOM 1323 O O . ILE A 1 164 ? 12.406 -7.193 -30.426 1.00 86.81 164 ILE A O 1
ATOM 1327 N N . PRO A 1 165 ? 10.225 -7.692 -30.215 1.00 88.19 165 PRO A N 1
ATOM 1328 C CA . PRO A 1 165 ? 9.985 -6.732 -29.145 1.00 88.19 165 PRO A CA 1
ATOM 1329 C C . PRO A 1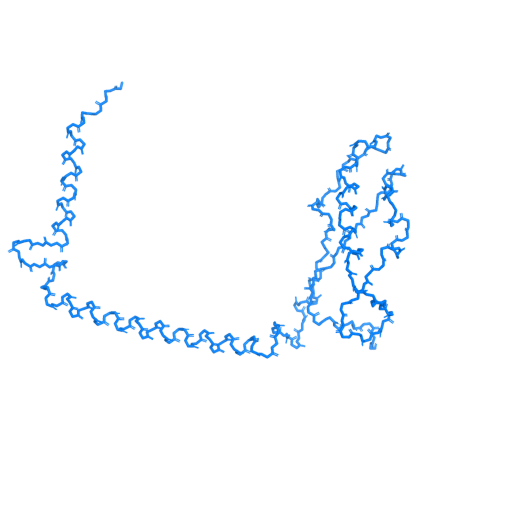 165 ? 10.611 -7.201 -27.827 1.00 88.19 165 PRO A C 1
ATOM 1331 O O . PRO A 1 165 ? 10.583 -8.388 -27.490 1.00 88.19 165 PRO A O 1
ATOM 1334 N N . CYS A 1 166 ? 11.141 -6.258 -27.054 1.00 88.19 166 CYS A N 1
ATOM 1335 C CA . CYS A 1 166 ? 11.678 -6.515 -25.723 1.00 88.19 166 CYS A CA 1
ATOM 1336 C C . CYS A 1 166 ? 10.556 -6.647 -24.684 1.00 88.19 166 CYS A C 1
ATOM 1338 O O . CYS A 1 166 ? 9.670 -5.797 -24.596 1.00 88.19 166 CYS A O 1
ATOM 1340 N N . LEU A 1 167 ? 10.623 -7.696 -23.859 1.00 86.94 167 LEU A N 1
ATOM 1341 C CA . LEU A 1 167 ? 9.682 -7.932 -22.763 1.00 86.94 167 LEU A CA 1
ATOM 1342 C C . LEU A 1 167 ? 10.349 -7.679 -21.423 1.00 86.94 167 LEU A C 1
ATOM 1344 O O . LEU A 1 167 ? 11.405 -8.237 -21.126 1.00 86.94 167 LEU A O 1
ATOM 1348 N N . TYR A 1 168 ? 9.695 -6.867 -20.601 1.00 87.44 168 TYR A N 1
ATOM 1349 C CA . TYR A 1 168 ? 10.192 -6.490 -19.288 1.00 87.44 168 TYR A CA 1
ATOM 1350 C C . TYR A 1 168 ? 9.336 -7.128 -18.206 1.00 87.44 168 TYR A C 1
ATOM 1352 O O . TYR A 1 168 ? 8.107 -7.009 -18.203 1.00 87.44 168 TYR A O 1
ATOM 1360 N N . PHE A 1 169 ? 10.011 -7.752 -17.248 1.00 85.69 169 PHE A N 1
ATOM 1361 C CA . PHE A 1 169 ? 9.387 -8.340 -16.078 1.00 85.69 169 PHE A CA 1
ATOM 1362 C C . PHE A 1 169 ? 9.995 -7.750 -14.812 1.00 85.69 169 PHE A C 1
ATOM 1364 O O . PHE A 1 169 ? 11.201 -7.520 -14.730 1.00 85.69 169 PHE A O 1
ATOM 1371 N N . ARG A 1 170 ? 9.149 -7.537 -13.807 1.00 81.88 170 ARG A N 1
ATOM 1372 C CA . ARG A 1 170 ? 9.538 -7.124 -12.461 1.00 81.88 170 ARG A CA 1
ATOM 1373 C C . ARG A 1 170 ? 9.221 -8.234 -11.469 1.00 81.88 170 ARG A C 1
ATOM 1375 O O . ARG A 1 170 ? 8.215 -8.932 -11.598 1.00 81.88 170 ARG A O 1
ATOM 1382 N N . LEU A 1 171 ? 10.066 -8.367 -10.456 1.00 79.62 171 LEU A N 1
ATOM 1383 C CA . LEU A 1 171 ? 9.839 -9.294 -9.354 1.00 79.62 171 LEU A CA 1
ATOM 1384 C C . LEU A 1 171 ? 9.017 -8.607 -8.261 1.00 79.62 171 LEU A C 1
ATOM 1386 O O . LEU A 1 171 ? 9.217 -7.425 -7.968 1.00 79.62 171 LEU A O 1
ATOM 1390 N N . GLY A 1 172 ? 8.097 -9.350 -7.646 1.00 73.00 172 GLY A N 1
ATOM 1391 C CA . GLY A 1 172 ? 7.391 -8.887 -6.454 1.00 73.00 172 GLY A CA 1
ATOM 1392 C C . GLY A 1 172 ? 8.366 -8.548 -5.323 1.00 73.00 172 GLY A C 1
ATOM 1393 O O . GLY A 1 172 ? 9.287 -9.311 -5.031 1.00 73.00 172 GLY A O 1
ATOM 1394 N N . LYS A 1 173 ? 8.163 -7.399 -4.667 1.00 68.00 173 LYS A N 1
ATOM 1395 C CA . LYS A 1 173 ? 8.991 -6.986 -3.530 1.00 68.00 173 LYS A CA 1
ATOM 1396 C C . LYS A 1 173 ? 8.724 -7.902 -2.338 1.00 68.00 173 LYS A C 1
ATOM 1398 O O . LYS A 1 173 ? 7.725 -7.751 -1.638 1.00 68.00 173 LYS A O 1
ATOM 1403 N N . VAL A 1 174 ? 9.645 -8.821 -2.095 1.00 62.72 174 VAL A N 1
ATOM 1404 C CA . VAL A 1 174 ? 9.738 -9.564 -0.837 1.00 62.72 174 VAL A CA 1
ATOM 1405 C C . VAL A 1 174 ? 10.664 -8.814 0.126 1.00 62.72 174 VAL A C 1
ATOM 1407 O O . VAL A 1 174 ? 11.408 -7.927 -0.285 1.00 62.72 174 VAL A O 1
ATOM 1410 N N . GLY A 1 175 ? 10.563 -9.105 1.425 1.00 62.31 175 GLY A N 1
ATOM 1411 C CA . GLY A 1 175 ? 11.432 -8.522 2.453 1.00 62.31 175 GLY A CA 1
ATOM 1412 C C . GLY A 1 175 ? 12.883 -9.006 2.329 1.00 62.31 175 GLY A C 1
ATOM 1413 O O . GLY A 1 175 ? 13.478 -8.970 1.259 1.00 62.31 175 GLY A O 1
ATOM 1414 N N . LYS A 1 176 ? 13.487 -9.476 3.425 1.00 56.12 176 LYS A N 1
ATOM 1415 C CA . LYS A 1 176 ? 14.833 -10.067 3.373 1.00 56.12 176 LYS A CA 1
ATOM 1416 C C . LYS A 1 176 ? 14.823 -11.314 2.482 1.00 56.12 176 LYS A C 1
ATOM 1418 O O . LYS A 1 176 ? 14.352 -12.368 2.900 1.00 56.12 176 LYS A O 1
ATOM 1423 N N . PHE A 1 177 ? 15.335 -11.173 1.267 1.00 55.75 177 PHE A N 1
ATOM 1424 C CA . PHE A 1 177 ? 15.656 -12.285 0.389 1.00 55.75 177 PHE A CA 1
ATOM 1425 C C . PHE A 1 177 ? 17.103 -12.690 0.665 1.00 55.75 177 PHE A C 1
ATOM 1427 O O . PHE A 1 177 ? 18.014 -11.881 0.496 1.00 55.75 177 PHE A O 1
ATOM 1434 N N . ILE A 1 178 ? 17.307 -13.910 1.154 1.00 53.88 178 ILE A N 1
ATOM 1435 C CA . ILE A 1 178 ? 18.640 -14.499 1.268 1.00 53.88 178 ILE A CA 1
ATOM 1436 C C . ILE A 1 178 ? 18.809 -15.353 0.021 1.00 53.88 178 ILE A C 1
ATOM 1438 O O . ILE A 1 178 ? 18.125 -16.362 -0.135 1.00 53.88 178 ILE A O 1
ATOM 1442 N N . ASP A 1 179 ? 19.680 -14.912 -0.877 1.00 49.50 179 ASP A N 1
ATOM 1443 C CA . ASP A 1 179 ? 20.057 -15.700 -2.040 1.00 49.50 179 ASP A CA 1
ATOM 1444 C C . ASP A 1 179 ? 20.834 -16.937 -1.566 1.00 49.50 179 ASP A C 1
ATOM 1446 O O . ASP A 1 179 ? 21.924 -16.820 -1.003 1.00 49.50 179 ASP A O 1
ATOM 1450 N N . GLN A 1 180 ? 20.246 -18.123 -1.733 1.00 52.84 180 GLN A N 1
ATOM 1451 C CA . GLN A 1 180 ? 20.860 -19.385 -1.309 1.00 52.84 180 GLN A CA 1
ATOM 1452 C C . GLN A 1 180 ? 21.937 -19.893 -2.276 1.00 52.84 180 GLN A C 1
ATOM 1454 O O . GLN A 1 180 ? 22.560 -20.912 -2.001 1.00 52.84 180 GLN A O 1
ATOM 1459 N N . THR A 1 181 ? 22.219 -19.187 -3.374 1.00 50.12 181 THR A N 1
ATOM 1460 C CA . THR A 1 181 ? 23.272 -19.580 -4.331 1.00 50.12 181 THR A CA 1
ATOM 1461 C C . THR A 1 181 ? 24.702 -19.241 -3.873 1.00 50.12 181 THR A C 1
ATOM 1463 O O . THR A 1 181 ? 25.657 -19.419 -4.627 1.00 50.12 181 THR A O 1
ATOM 1466 N N . ARG A 1 182 ? 24.873 -18.779 -2.625 1.00 41.25 182 ARG A N 1
ATOM 1467 C CA . ARG A 1 182 ? 26.163 -18.458 -1.983 1.00 41.25 182 ARG A CA 1
ATOM 1468 C C . ARG A 1 182 ? 26.480 -19.315 -0.739 1.00 41.25 182 ARG A C 1
ATOM 1470 O O . ARG A 1 182 ? 27.146 -18.827 0.176 1.00 41.25 182 ARG A O 1
ATOM 1477 N N . LEU A 1 183 ? 26.006 -20.561 -0.697 1.00 35.22 183 LEU A N 1
ATOM 1478 C CA . LEU A 1 183 ? 26.435 -21.582 0.274 1.00 35.22 183 LEU A CA 1
ATOM 1479 C C . LEU A 1 183 ? 27.218 -22.696 -0.422 1.00 35.22 183 LEU A C 1
ATOM 1481 O O . LEU A 1 183 ? 26.772 -23.123 -1.509 1.00 35.22 183 LEU A O 1
#

Organism: Henneguya salminicola (NCBI:txid69463)

InterPro domains:
  IPR000402 Sodium/potassium-transporting ATPase subunit beta [PF00287] (17-180)
  IPR000402 Sodium/potassium-transporting ATPase subunit beta [PTHR11523] (20-179)
  IPR038702 Sodium/potassium-transporting ATPase subunit beta superfamily [G3DSA:2.60.40.1660] (15-181)

Secondary structure (DSSP, 8-state):
-PPPPHHHHHHHHHHHHHHHHHHHEETTTTEETTB-HHHHHHHHHHHHHHHHHHHHHHHHHHHHHHHHHHSSSSS---SSTHHHHTT--EEESSS-SSPPP--TT-GGGTHHHHHHHHHHHHHHHS-----B--TT---SSPPBP-GGGGGGGGSTTTTTTTT-----EEE---SS---GGG-

pLDDT: mean 76.29, std 14.63, range [35.22, 98.0]

Foldseek 3Di:
DDDDDPVVVVVVVVVVVVVVVCCQAPPVVRDGNPHNVVVVVVVVVVVVVVVVVVVVVVVVVVVVVCCVQPVPHDGDDDPDVPVVVVDFDKDFLFPDPDDDDADLVDPVRCVVVQVRLVVSVVVLVPPPPPDDDDVPDPDPDDHRDDLCVVPVCSDPPQCSNVVDHDTDIDTDDDDDDDDPPPD

Radius of gyration: 33.53 Å; chains: 1; bounding box: 83×33×75 Å